Protein AF-A0A7S0E980-F1 (afdb_monomer_lite)

pLDDT: mean 74.7, std 16.71, range [38.41, 95.06]

Secondary structure (DSSP, 8-state):
-HHHHHHHH---STTHHHHTHHHHH-TT-GGGTGGGSTTS-HHHHHHHHHHHHHHH-GGGTTSSPPHHHHHHHHHHHHHHHHHHHHHHHHHHHTT-S----------HHHHHHHHHHHHHHHHHTT-SSGGGB-TTTSSSB--EEEETT-B--B-HHHHHHHHHT-SSS-STTT-----EEEEESGGGGGS-SB-PPPPP---

InterPro domains:
  IPR001841 Zinc finger, RING-type [PS50089] (134-175)
  IPR001841 Zinc finger, RING-type [SM00184] (134-174)
  IPR013083 Zinc finger, RING/FYVE/PHD-type [G3DSA:3.30.40.10] (116-183)
  IPR051728 RING-FYVE domain-containing E3 ubiquitin-protein ligase [PTHR14879] (90-178)

Foldseek 3Di:
DQLLLCLQQVDDSVCSCVVCVQLLVCLVCCVRCVVRRPPDDSLLSSLSSVQVNCVPPPPPVVPHDPPVRSVVSNVVSVVVVVVVVVVVVVVVVVDDDDDDDDDDDPDVSVVSVVVVVVVVVVVVVPPPDQVQCAPPPSPHGFFFQFPPFRFTRHAPVVLVVVLVVDQPADPVVPSDHGPDTPGGGPCSSVDDRHDDGPDPDDD

Structure (mmCIF, N/CA/C/O backbone):
data_AF-A0A7S0E980-F1
#
_entry.id   AF-A0A7S0E980-F1
#
loop_
_atom_site.group_PDB
_atom_site.id
_atom_site.type_symbol
_atom_site.label_atom_id
_atom_site.label_alt_id
_atom_site.label_comp_id
_atom_site.label_asym_id
_atom_site.label_entity_id
_atom_site.label_seq_id
_atom_site.pdbx_PDB_ins_code
_atom_site.Cartn_x
_atom_site.Cartn_y
_atom_site.Cartn_z
_atom_site.occupancy
_atom_site.B_iso_or_equiv
_atom_site.auth_seq_id
_atom_site.auth_comp_id
_atom_site.auth_asym_id
_atom_site.auth_atom_id
_atom_site.pdbx_PDB_model_num
ATOM 1 N N . GLY A 1 1 ? -8.759 0.120 0.124 1.00 78.50 1 GLY A N 1
ATOM 2 C CA . GLY A 1 1 ? -8.273 1.354 0.773 1.00 78.50 1 GLY A CA 1
ATOM 3 C C . GLY A 1 1 ? -9.386 2.365 0.995 1.00 78.50 1 GLY A C 1
ATOM 4 O O . GLY A 1 1 ? -9.837 2.515 2.122 1.00 78.50 1 GLY A O 1
ATOM 5 N N . ILE A 1 2 ? -9.854 3.027 -0.069 1.00 83.56 2 ILE A N 1
ATOM 6 C CA . ILE A 1 2 ? -10.824 4.140 0.002 1.00 83.56 2 ILE A CA 1
ATOM 7 C C . ILE A 1 2 ? -12.111 3.794 0.768 1.00 83.56 2 ILE A C 1
ATOM 9 O O . ILE A 1 2 ? -12.490 4.546 1.657 1.00 83.56 2 ILE A O 1
ATOM 13 N N . THR A 1 3 ? -12.732 2.641 0.508 1.00 86.31 3 THR A N 1
ATOM 14 C CA . THR A 1 3 ? -13.982 2.225 1.176 1.00 86.31 3 THR A CA 1
ATOM 15 C C . THR A 1 3 ? -13.842 2.094 2.693 1.00 86.31 3 THR A C 1
ATOM 17 O O . THR A 1 3 ? -14.729 2.497 3.437 1.00 86.31 3 THR A O 1
ATOM 20 N N . ILE A 1 4 ? -12.707 1.575 3.172 1.00 86.12 4 ILE A N 1
ATOM 21 C CA . ILE A 1 4 ? -12.443 1.464 4.614 1.00 86.12 4 ILE A CA 1
ATOM 22 C C . ILE A 1 4 ? -12.242 2.860 5.214 1.00 86.12 4 ILE A C 1
ATOM 24 O O . ILE A 1 4 ? -12.706 3.133 6.313 1.00 86.12 4 ILE A O 1
ATOM 28 N N . LEU A 1 5 ? -11.605 3.769 4.475 1.00 87.31 5 LEU A N 1
ATOM 29 C CA . LEU A 1 5 ? -11.419 5.153 4.901 1.00 87.31 5 LEU A CA 1
ATOM 30 C C . LEU A 1 5 ? -12.756 5.905 5.000 1.00 87.31 5 LEU A C 1
ATOM 32 O O . LEU A 1 5 ? -12.972 6.647 5.956 1.00 87.31 5 LEU A O 1
ATOM 36 N N . MET A 1 6 ? -13.684 5.649 4.075 1.00 89.88 6 MET A N 1
ATOM 37 C CA . MET A 1 6 ? -15.061 6.145 4.168 1.00 89.88 6 MET A CA 1
ATOM 38 C C . MET A 1 6 ? -15.776 5.591 5.404 1.00 89.88 6 MET A C 1
ATOM 40 O O . MET A 1 6 ? -16.434 6.348 6.099 1.00 89.88 6 MET A O 1
ATOM 44 N N . ALA A 1 7 ? -15.62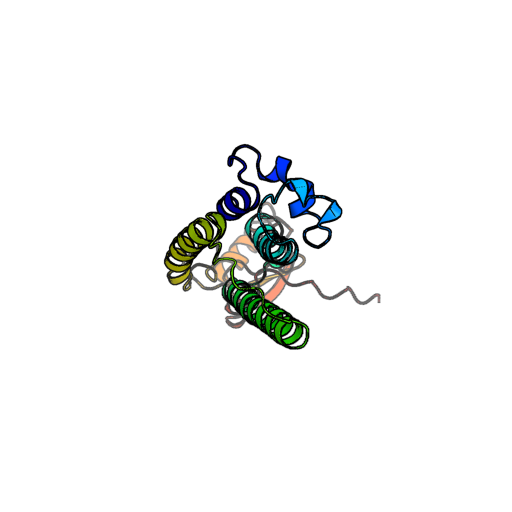4 4.302 5.717 1.00 88.12 7 ALA A N 1
ATOM 45 C CA . ALA A 1 7 ? -16.239 3.706 6.907 1.00 88.12 7 ALA A CA 1
ATOM 46 C C . ALA A 1 7 ? -15.644 4.245 8.220 1.00 88.12 7 ALA A C 1
ATOM 48 O O . ALA A 1 7 ? -16.366 4.437 9.196 1.00 88.12 7 ALA A O 1
ATOM 49 N N . LEU A 1 8 ? -14.333 4.501 8.239 1.00 88.31 8 LEU A N 1
ATOM 50 C CA . LEU A 1 8 ? -13.636 5.028 9.409 1.00 88.31 8 LEU A CA 1
ATOM 51 C C . LEU A 1 8 ? -14.000 6.490 9.681 1.00 88.31 8 LEU A C 1
ATOM 53 O O . LEU A 1 8 ? -14.064 6.886 10.836 1.00 88.31 8 LEU A O 1
ATOM 57 N N . THR A 1 9 ? -14.225 7.281 8.628 1.00 89.00 9 THR A N 1
ATOM 58 C CA . THR A 1 9 ? -14.395 8.741 8.746 1.00 89.00 9 THR A CA 1
ATOM 59 C C . THR A 1 9 ? -15.795 9.253 8.433 1.00 89.00 9 THR A C 1
ATOM 61 O O . THR A 1 9 ? -16.070 10.441 8.568 1.00 89.00 9 THR A O 1
ATOM 64 N N . SER A 1 10 ? -16.685 8.380 7.961 1.00 87.88 10 SER A N 1
ATOM 65 C CA . SER A 1 10 ? -18.007 8.725 7.415 1.00 87.88 10 SER A CA 1
ATOM 66 C C . SER A 1 10 ? -17.978 9.762 6.278 1.00 87.88 10 SER A C 1
ATOM 68 O O . SER A 1 10 ? -19.009 10.319 5.904 1.00 87.88 10 SER A O 1
ATOM 70 N N . LEU A 1 11 ? -16.804 10.033 5.695 1.00 86.50 11 LEU A N 1
ATOM 71 C CA . LEU A 1 11 ? -16.639 10.988 4.604 1.00 86.50 11 LEU A CA 1
ATOM 72 C C . LEU A 1 11 ? -16.949 10.349 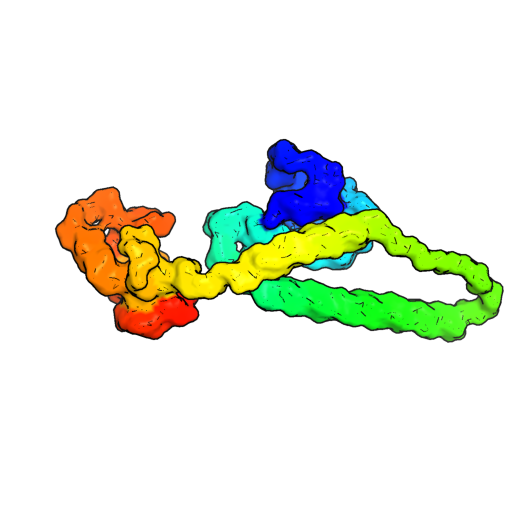3.246 1.00 86.50 11 LEU A C 1
ATOM 74 O O . LEU A 1 11 ? -16.711 9.164 3.014 1.00 86.50 11 LEU A O 1
ATOM 78 N N . ALA A 1 12 ? -17.422 11.166 2.304 1.00 88.38 12 ALA A N 1
ATOM 79 C CA . ALA A 1 12 ? -17.586 10.757 0.912 1.00 88.38 12 ALA A CA 1
ATOM 80 C C . ALA A 1 12 ? -16.228 10.494 0.232 1.00 88.38 12 ALA A C 1
ATOM 82 O O . ALA A 1 12 ? -15.220 11.112 0.571 1.00 88.38 12 ALA A O 1
ATOM 83 N N . ALA A 1 13 ? -16.217 9.631 -0.791 1.00 85.69 13 ALA A N 1
ATOM 84 C CA . ALA A 1 13 ? -15.004 9.241 -1.520 1.00 85.69 13 ALA A CA 1
ATOM 85 C C . ALA A 1 13 ? -14.264 10.417 -2.189 1.00 85.69 13 ALA A C 1
ATOM 87 O O . ALA A 1 13 ? -13.053 10.347 -2.410 1.00 85.69 13 ALA A O 1
ATOM 88 N N . HIS A 1 14 ? -14.977 11.496 -2.529 1.00 89.38 14 HIS A N 1
ATOM 89 C CA . HIS A 1 14 ? -14.396 12.643 -3.218 1.00 89.38 14 HIS A CA 1
ATOM 90 C C . HIS A 1 14 ? -13.287 13.292 -2.376 1.00 89.38 14 HIS A C 1
ATOM 92 O O . HIS A 1 14 ? -13.534 13.787 -1.276 1.00 89.38 14 HIS A O 1
ATOM 98 N N . GLN A 1 15 ? -12.060 13.283 -2.909 1.00 83.69 15 GLN A N 1
ATOM 99 C CA . GLN A 1 15 ? -10.854 13.822 -2.264 1.00 83.69 15 GLN A CA 1
ATOM 100 C C . GLN A 1 15 ? -10.566 13.252 -0.863 1.00 83.69 15 GLN A C 1
ATOM 102 O O . GLN A 1 15 ? -9.857 13.874 -0.070 1.00 83.69 15 GLN A O 1
ATOM 107 N N . ILE A 1 16 ? -11.069 12.058 -0.539 1.00 86.88 16 ILE A N 1
ATOM 108 C CA . ILE A 1 16 ? -10.956 11.501 0.815 1.00 86.88 16 ILE A CA 1
ATOM 109 C C . ILE A 1 16 ? -9.500 11.313 1.268 1.00 86.88 16 ILE A C 1
ATOM 111 O O . ILE A 1 16 ? -9.172 11.530 2.429 1.00 86.88 16 ILE A O 1
ATOM 115 N N . THR A 1 17 ? -8.588 11.009 0.344 1.00 84.19 17 THR A N 1
ATOM 116 C CA . THR A 1 17 ? -7.150 10.891 0.630 1.00 84.19 17 THR A CA 1
ATOM 117 C C . THR A 1 17 ? -6.513 12.224 1.030 1.00 84.19 17 THR A C 1
ATOM 119 O O . THR A 1 17 ? -5.619 12.249 1.874 1.00 84.19 17 THR A O 1
ATOM 122 N N . ILE A 1 18 ? -6.994 13.340 0.472 1.00 84.88 18 ILE A N 1
ATOM 123 C CA . ILE A 1 18 ? -6.557 14.696 0.829 1.00 84.88 18 ILE A CA 1
ATOM 124 C C . ILE A 1 18 ? -7.142 15.078 2.189 1.00 84.88 18 ILE A C 1
ATOM 126 O O . ILE A 1 18 ? -6.421 15.555 3.065 1.00 84.88 18 ILE A O 1
ATOM 130 N N . ARG A 1 19 ? -8.440 14.822 2.389 1.00 84.88 19 ARG A N 1
ATOM 131 C CA . ARG A 1 19 ? -9.149 15.148 3.635 1.00 84.88 19 ARG A CA 1
ATOM 132 C C . ARG A 1 19 ? -8.619 14.362 4.835 1.00 84.88 19 ARG A C 1
ATOM 134 O O . ARG A 1 19 ? -8.571 14.897 5.938 1.00 84.88 19 ARG A O 1
ATOM 141 N N . CYS A 1 20 ? -8.152 13.138 4.610 1.00 87.75 20 CYS A N 1
ATOM 142 C CA . CYS A 1 20 ? -7.598 12.259 5.639 1.00 87.75 20 CYS A CA 1
ATOM 143 C C . CYS A 1 20 ? -6.066 12.179 5.585 1.00 87.75 20 CYS A C 1
ATOM 145 O O . CYS A 1 20 ? -5.471 11.187 6.004 1.00 87.75 20 CYS A O 1
ATOM 147 N N . ARG A 1 21 ? -5.397 13.221 5.068 1.00 86.12 21 ARG A N 1
ATOM 148 C CA . ARG A 1 21 ? -3.934 13.245 4.916 1.00 86.12 21 ARG A CA 1
ATOM 149 C C . ARG A 1 21 ? -3.189 13.071 6.242 1.00 86.12 21 ARG A C 1
ATOM 151 O O . ARG A 1 21 ? -2.146 12.423 6.248 1.00 86.12 21 ARG A O 1
ATOM 158 N N . GLN A 1 22 ? -3.693 13.643 7.339 1.00 84.94 22 GLN A N 1
ATOM 159 C CA . GLN A 1 22 ? -3.076 13.496 8.664 1.00 84.94 22 GLN A CA 1
ATOM 160 C C . GLN A 1 22 ? -3.158 12.046 9.151 1.00 84.94 22 GLN A C 1
ATOM 162 O O . GLN A 1 22 ? -2.125 11.462 9.465 1.00 84.94 22 GLN A O 1
ATOM 167 N N . LEU A 1 23 ? -4.346 11.436 9.081 1.00 88.00 23 LEU A N 1
ATOM 168 C CA . LEU A 1 23 ? -4.572 10.017 9.374 1.00 88.00 23 LEU A CA 1
ATOM 169 C C . LEU A 1 23 ? -3.662 9.106 8.540 1.00 88.00 23 LEU A C 1
ATOM 171 O O . LEU A 1 23 ? -3.004 8.215 9.067 1.00 88.00 23 LEU A O 1
ATOM 175 N N . LEU A 1 24 ? -3.561 9.369 7.234 1.00 85.06 24 LEU A N 1
ATOM 176 C CA . LEU A 1 24 ? -2.754 8.568 6.310 1.00 85.06 24 LEU A CA 1
ATOM 177 C C . LEU A 1 24 ? -1.235 8.757 6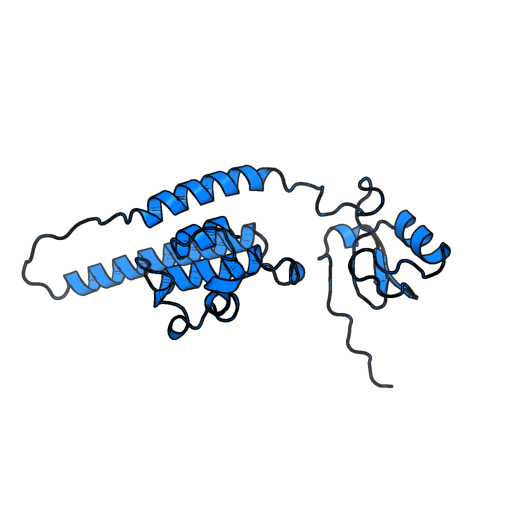.459 1.00 85.06 24 LEU A C 1
ATOM 179 O O . LEU A 1 24 ? -0.451 7.992 5.888 1.00 85.06 24 LEU A O 1
ATOM 183 N N . ARG A 1 25 ? -0.794 9.824 7.126 1.00 82.62 25 ARG A N 1
ATOM 184 C CA . ARG A 1 25 ? 0.629 10.119 7.339 1.00 82.62 25 ARG A CA 1
ATOM 185 C C . ARG A 1 25 ? 1.088 9.731 8.739 1.00 82.62 25 ARG A C 1
ATOM 187 O O . ARG A 1 25 ? 2.237 9.332 8.883 1.00 82.62 25 ARG A O 1
ATOM 194 N N . TYR A 1 26 ? 0.199 9.819 9.722 1.00 83.81 26 TYR A N 1
ATOM 195 C CA . TYR A 1 26 ? 0.496 9.596 11.132 1.00 83.81 26 TYR A CA 1
ATOM 196 C C . TYR A 1 26 ? -0.595 8.732 11.795 1.00 83.81 26 TYR A C 1
ATOM 198 O O . TYR A 1 26 ? -1.280 9.200 12.706 1.00 83.81 26 TYR A O 1
ATOM 206 N N . PRO A 1 27 ? -0.783 7.470 11.355 1.00 85.62 27 PRO A N 1
ATOM 207 C CA . PRO A 1 27 ? -1.836 6.598 11.884 1.00 85.62 27 PRO A CA 1
ATOM 208 C C . PRO A 1 27 ? -1.651 6.258 13.371 1.00 85.62 27 PRO A C 1
ATOM 210 O O . PRO A 1 27 ? -2.620 5.915 14.028 1.00 85.62 27 PRO A O 1
ATOM 213 N N . GLU A 1 28 ? -0.439 6.386 13.917 1.00 86.00 28 GLU A N 1
ATOM 214 C CA . GLU A 1 28 ? -0.139 6.143 15.339 1.00 86.00 28 GLU A CA 1
ATOM 215 C C . GLU A 1 28 ? -0.329 7.394 16.222 1.00 86.00 28 GLU A C 1
ATOM 217 O O . GLU A 1 28 ? -0.194 7.318 17.440 1.00 86.00 28 GLU A O 1
ATOM 222 N N . GLU A 1 29 ? -0.628 8.560 15.632 1.00 89.00 29 GLU A N 1
ATOM 223 C CA . GLU A 1 29 ? -0.799 9.832 16.350 1.00 89.00 29 GLU A CA 1
ATOM 224 C C . GLU A 1 29 ? -2.273 10.294 16.318 1.00 89.00 29 GLU A C 1
ATOM 226 O O . GLU A 1 29 ? -2.602 11.244 15.598 1.00 89.00 29 GLU A O 1
ATOM 231 N N . PRO A 1 30 ? -3.188 9.654 17.077 1.00 86.38 30 PRO A N 1
ATOM 232 C CA . PRO A 1 30 ? -4.625 9.924 16.999 1.00 86.38 30 PRO A CA 1
ATOM 233 C C . PRO A 1 30 ? -4.989 11.373 17.330 1.00 86.38 30 PRO A C 1
ATOM 235 O O . PRO A 1 30 ? -5.900 11.905 16.717 1.00 86.38 30 PRO A O 1
ATOM 238 N N . ALA A 1 31 ? -4.216 12.073 18.165 1.00 88.50 31 ALA A N 1
ATOM 239 C CA . ALA A 1 31 ? -4.429 13.496 18.462 1.00 88.50 31 ALA A CA 1
ATOM 240 C C . ALA A 1 31 ? -4.438 14.416 17.218 1.00 88.50 31 ALA A C 1
ATOM 242 O O . ALA A 1 31 ? -4.839 15.574 17.302 1.00 88.50 31 ALA A O 1
ATOM 243 N N . ARG A 1 32 ? -3.956 13.939 16.059 1.00 85.12 32 ARG A N 1
ATOM 244 C CA . ARG A 1 32 ? -3.949 14.691 14.795 1.00 85.12 32 ARG A CA 1
ATOM 245 C C . ARG A 1 32 ? -5.186 14.471 13.925 1.00 85.12 32 ARG A C 1
ATOM 247 O O . ARG A 1 32 ? -5.357 15.205 12.951 1.00 85.12 32 ARG A O 1
ATOM 254 N N . TRP A 1 33 ? -5.982 13.438 14.191 1.00 85.88 33 TRP A N 1
ATOM 255 C CA . TRP A 1 33 ? -7.050 13.001 13.286 1.00 85.88 33 TRP A CA 1
ATOM 256 C C . TRP A 1 33 ? -8.239 12.309 13.971 1.00 85.88 33 TRP A C 1
ATOM 258 O O . TRP A 1 33 ? -9.196 11.973 13.282 1.00 85.88 33 TRP A O 1
ATOM 268 N N . ASP A 1 34 ? -8.224 12.109 15.287 1.00 82.25 34 ASP A N 1
ATOM 269 C CA . ASP A 1 34 ? -9.276 11.453 16.076 1.00 82.25 34 ASP A CA 1
ATOM 270 C C . ASP A 1 34 ? -10.662 12.068 15.866 1.00 82.25 34 ASP A C 1
ATOM 272 O O . ASP A 1 34 ? -11.633 11.336 15.687 1.00 82.25 34 ASP A O 1
ATOM 276 N N . ALA A 1 35 ? -10.741 13.395 15.754 1.00 81.94 35 ALA A N 1
ATOM 277 C CA . ALA A 1 35 ? -11.959 14.128 15.422 1.00 81.94 35 ALA A CA 1
ATOM 278 C C . ALA A 1 35 ? -12.576 13.708 14.073 1.00 81.94 35 ALA A C 1
ATOM 280 O O . ALA A 1 35 ? -13.744 13.976 13.815 1.00 81.94 35 ALA A O 1
ATOM 281 N N . GLN A 1 36 ? -11.801 13.067 13.193 1.00 79.38 36 GLN A N 1
ATOM 282 C CA . GLN A 1 36 ? -12.273 12.549 11.910 1.00 79.38 36 GLN A CA 1
ATOM 283 C C . GLN A 1 36 ? -12.815 11.118 12.013 1.00 79.38 36 GLN A C 1
ATOM 285 O O . GLN A 1 36 ? -13.533 10.710 11.110 1.00 79.38 36 GLN A O 1
ATOM 290 N N . ALA A 1 37 ? -12.470 10.351 13.054 1.00 81.38 37 ALA A N 1
ATOM 291 C CA . ALA A 1 37 ? -12.846 8.943 13.230 1.00 81.38 37 ALA A CA 1
ATOM 292 C C . ALA A 1 37 ? -13.979 8.775 14.259 1.00 81.38 37 ALA A C 1
ATOM 294 O O . ALA A 1 37 ? -13.913 7.953 15.177 1.00 81.38 37 ALA A O 1
ATOM 295 N N . GLU A 1 38 ? -15.010 9.608 14.125 1.00 76.06 38 GLU A N 1
ATOM 296 C CA . GLU A 1 38 ? -16.068 9.760 15.120 1.00 76.06 38 GLU A CA 1
ATOM 297 C C . GLU A 1 38 ? -16.861 8.454 15.325 1.00 76.06 38 GLU A C 1
ATOM 299 O O . GLU A 1 38 ? -17.295 7.799 14.376 1.00 76.06 38 GLU A O 1
ATOM 304 N N . GLY A 1 39 ? -17.024 8.052 16.589 1.00 80.19 39 GLY A N 1
ATOM 305 C CA . GLY A 1 39 ? -17.743 6.832 16.979 1.00 80.19 39 GLY A CA 1
ATOM 306 C C . GLY A 1 39 ? -16.893 5.558 17.059 1.00 80.19 39 GLY A C 1
ATOM 307 O O . GLY A 1 39 ? -17.415 4.512 17.454 1.00 80.19 39 GLY A O 1
ATOM 308 N N . TRP A 1 40 ? -15.596 5.625 16.741 1.00 85.00 40 TRP A N 1
ATOM 309 C CA . TRP A 1 40 ? -14.670 4.504 16.903 1.00 85.00 40 TRP A CA 1
ATOM 310 C C . TRP A 1 40 ? -13.835 4.645 18.182 1.00 85.00 40 TRP A C 1
ATOM 312 O O . TRP A 1 40 ? -13.316 5.727 18.459 1.00 85.00 40 TRP A O 1
ATOM 322 N N . PRO A 1 41 ? -13.615 3.560 18.950 1.00 87.75 41 PRO A N 1
ATOM 323 C CA . PRO A 1 41 ? -12.589 3.566 19.984 1.00 87.75 41 PRO A CA 1
ATOM 324 C C . PRO A 1 41 ? -11.226 3.872 19.357 1.00 87.75 41 PRO A C 1
ATOM 326 O O . PRO A 1 41 ? -10.853 3.242 18.365 1.00 87.75 41 PRO A O 1
ATOM 329 N N . VAL A 1 42 ? -10.463 4.793 19.955 1.00 86.44 42 VAL A N 1
ATOM 330 C CA . VAL A 1 42 ? -9.175 5.276 19.415 1.00 86.44 42 VAL A CA 1
ATOM 331 C C . VAL A 1 42 ? -8.237 4.126 19.041 1.00 86.44 42 VAL A C 1
ATOM 333 O O . VAL A 1 42 ? -7.670 4.124 17.952 1.00 86.44 42 VAL A O 1
ATOM 336 N N . ALA A 1 43 ? -8.130 3.103 19.894 1.00 85.25 43 ALA A N 1
ATOM 337 C CA . ALA A 1 43 ? -7.293 1.932 19.633 1.00 85.25 43 ALA A CA 1
ATOM 338 C C . ALA A 1 43 ? -7.703 1.176 18.354 1.00 85.25 43 ALA A C 1
ATOM 340 O O . ALA A 1 43 ? -6.850 0.756 17.573 1.00 85.25 43 ALA A O 1
ATOM 341 N N . VAL A 1 44 ? -9.010 1.031 18.114 1.00 87.00 44 VAL A N 1
ATOM 342 C CA . VAL A 1 44 ? -9.544 0.363 16.918 1.00 87.00 44 VAL A CA 1
ATOM 343 C C . VAL A 1 44 ? -9.322 1.238 15.686 1.00 87.00 44 VAL A C 1
ATOM 345 O O . VAL A 1 44 ? -8.896 0.739 14.647 1.00 87.00 44 VAL A O 1
ATOM 348 N N . ALA A 1 45 ? -9.552 2.547 15.808 1.00 87.88 45 ALA A N 1
ATOM 349 C CA . ALA A 1 45 ? -9.339 3.492 14.721 1.00 87.88 45 ALA A CA 1
ATOM 350 C C . ALA A 1 45 ? -7.870 3.515 14.260 1.00 87.88 45 ALA A C 1
ATOM 352 O O . ALA A 1 45 ? -7.611 3.488 13.058 1.00 87.88 45 ALA A O 1
ATOM 353 N N . VAL A 1 46 ? -6.916 3.483 15.200 1.00 88.25 46 VAL A N 1
ATOM 354 C CA . VAL A 1 46 ? -5.470 3.394 14.922 1.00 88.25 46 VAL A CA 1
ATOM 355 C C . VAL A 1 46 ? -5.142 2.096 14.181 1.00 88.25 46 VAL A C 1
ATOM 357 O O . VAL A 1 46 ? -4.508 2.128 13.124 1.00 88.25 46 VAL A O 1
ATOM 360 N N . ALA A 1 47 ? -5.622 0.951 14.680 1.00 86.19 47 ALA A N 1
ATOM 361 C CA . ALA A 1 47 ? -5.380 -0.349 14.053 1.00 86.19 47 ALA A CA 1
ATOM 362 C C . ALA A 1 47 ? -5.899 -0.397 12.603 1.00 86.19 47 ALA A C 1
ATOM 364 O O . ALA A 1 47 ? -5.191 -0.839 11.696 1.00 86.19 47 ALA A O 1
ATOM 365 N N . VAL A 1 48 ? -7.106 0.123 12.360 1.00 86.69 48 VAL A N 1
ATOM 366 C CA . VAL A 1 48 ? -7.688 0.214 11.013 1.00 86.69 48 VAL A CA 1
ATOM 367 C C . VAL A 1 48 ? -6.907 1.204 10.141 1.00 86.69 48 VAL A C 1
ATOM 369 O O . VAL A 1 48 ? -6.601 0.886 8.990 1.00 86.69 48 VAL A O 1
ATOM 372 N N . ALA A 1 49 ? -6.525 2.372 10.667 1.00 87.38 49 ALA A N 1
ATOM 373 C CA . ALA A 1 49 ? -5.768 3.387 9.934 1.00 87.38 49 ALA A CA 1
ATOM 374 C C . ALA A 1 49 ? -4.435 2.843 9.396 1.00 87.38 49 ALA A C 1
ATOM 376 O O . ALA A 1 49 ? -4.114 3.071 8.228 1.00 87.38 49 ALA A O 1
ATOM 377 N N . ARG A 1 50 ? -3.697 2.053 10.188 1.00 83.38 50 ARG A N 1
ATOM 378 C CA . ARG A 1 50 ? -2.445 1.402 9.753 1.00 83.38 50 ARG A CA 1
ATOM 379 C C . ARG A 1 50 ? -2.639 0.514 8.526 1.00 83.38 50 ARG A C 1
ATOM 381 O O . ARG A 1 50 ? -1.862 0.590 7.576 1.00 83.38 50 ARG A O 1
ATOM 388 N N . VAL A 1 51 ? -3.700 -0.291 8.521 1.00 83.12 51 VAL A N 1
ATOM 389 C CA . VAL A 1 51 ? -4.032 -1.168 7.388 1.00 83.12 51 VAL A CA 1
ATOM 390 C C . VAL A 1 51 ? -4.416 -0.337 6.163 1.00 83.12 51 VAL A C 1
ATOM 392 O O . VAL A 1 51 ? -3.961 -0.597 5.049 1.00 83.12 51 VAL A O 1
ATOM 395 N N . VAL A 1 52 ? -5.216 0.712 6.358 1.00 83.62 52 VAL A N 1
ATOM 396 C CA . VAL A 1 52 ? -5.665 1.589 5.271 1.00 83.62 52 VAL A CA 1
ATOM 397 C C . VAL A 1 52 ? -4.509 2.327 4.599 1.00 83.62 52 VAL A C 1
ATOM 399 O O . VAL A 1 52 ? -4.528 2.468 3.374 1.00 83.62 52 VAL A O 1
ATOM 402 N N . VAL A 1 53 ? -3.498 2.757 5.361 1.00 78.31 53 VAL A N 1
ATOM 403 C CA . VAL A 1 53 ? -2.288 3.400 4.823 1.00 78.31 53 VAL A CA 1
ATOM 404 C C . VAL A 1 53 ? -1.610 2.508 3.786 1.00 78.31 53 VAL A C 1
ATOM 406 O O . VAL A 1 53 ? -1.355 2.971 2.671 1.00 78.31 53 VAL A O 1
ATOM 409 N N . GLY A 1 54 ? -1.408 1.227 4.113 1.00 71.31 54 GLY A N 1
ATOM 410 C CA . GLY A 1 54 ? -0.840 0.250 3.183 1.00 71.31 54 GLY A CA 1
ATOM 411 C C . GLY A 1 54 ? -1.709 0.049 1.939 1.00 71.31 54 GLY A C 1
ATOM 412 O O . GLY A 1 54 ? -1.201 -0.036 0.827 1.00 71.31 54 GLY A O 1
ATOM 413 N N . LEU A 1 55 ? -3.036 0.058 2.086 1.00 74.50 55 LEU A N 1
ATOM 414 C CA . LEU A 1 55 ? -3.966 -0.181 0.976 1.00 74.50 55 LEU A CA 1
ATOM 415 C C . LEU A 1 55 ? -4.212 1.028 0.056 1.00 74.50 55 LEU A C 1
ATOM 417 O O . LEU A 1 55 ? -4.780 0.844 -1.020 1.00 74.50 55 LEU A O 1
ATOM 421 N N . ILE A 1 56 ? -3.902 2.259 0.480 1.00 72.25 56 ILE A N 1
ATOM 422 C CA . ILE A 1 56 ? -4.158 3.478 -0.313 1.00 72.25 56 ILE A CA 1
ATOM 423 C C . ILE A 1 56 ? -2.923 3.971 -1.050 1.00 72.25 56 ILE A C 1
ATOM 425 O O . ILE A 1 56 ? -3.050 4.462 -2.172 1.00 72.25 56 ILE A O 1
ATOM 429 N N . LYS A 1 57 ? -1.734 3.877 -0.451 1.00 67.06 57 LYS A N 1
ATOM 430 C CA . LYS A 1 57 ? -0.536 4.405 -1.101 1.00 67.06 57 LYS A CA 1
ATOM 431 C C . LYS A 1 57 ? -0.019 3.402 -2.131 1.00 67.06 57 LYS A C 1
ATOM 433 O O . LYS A 1 57 ? 0.716 2.466 -1.822 1.00 67.06 57 LYS A O 1
ATOM 438 N N . GLY A 1 58 ? -0.450 3.611 -3.378 1.00 59.47 58 GLY A N 1
ATOM 439 C CA . GLY A 1 58 ? 0.034 2.954 -4.599 1.00 59.47 58 GLY A CA 1
ATOM 440 C C . GLY A 1 58 ? 1.559 2.852 -4.663 1.00 59.47 58 GLY A C 1
ATOM 441 O O . GLY A 1 58 ? 2.105 1.800 -4.973 1.00 59.47 58 GLY A O 1
ATOM 442 N N . GLU A 1 59 ? 2.195 3.960 -4.293 1.00 51.97 59 GLU A N 1
ATOM 443 C CA . GLU A 1 59 ? 3.614 4.282 -4.462 1.00 51.97 59 GLU A CA 1
ATOM 444 C C . GLU A 1 59 ? 4.559 3.538 -3.502 1.00 51.97 59 GLU A C 1
ATOM 446 O O . GLU A 1 59 ? 5.751 3.495 -3.770 1.00 51.97 59 GLU A O 1
ATOM 451 N N . TYR A 1 60 ? 4.031 2.915 -2.438 1.00 55.72 60 TYR A N 1
ATOM 452 C CA . TYR A 1 60 ? 4.790 2.126 -1.450 1.00 55.72 60 TYR A CA 1
ATOM 453 C C . TYR A 1 60 ? 4.248 0.694 -1.364 1.00 55.72 60 TYR A C 1
ATOM 455 O O . TYR A 1 60 ? 3.970 0.167 -0.286 1.00 55.72 60 TYR A O 1
ATOM 463 N N . ALA A 1 61 ? 3.972 0.083 -2.521 1.00 55.53 61 ALA A N 1
ATOM 464 C CA . ALA A 1 61 ? 3.404 -1.264 -2.602 1.00 55.53 61 ALA A CA 1
ATOM 465 C C . ALA A 1 61 ? 4.276 -2.338 -1.925 1.00 55.53 61 ALA A C 1
ATOM 467 O O . ALA A 1 61 ? 3.761 -3.353 -1.470 1.00 55.53 61 ALA A O 1
ATOM 468 N N . ASP A 1 62 ? 5.576 -2.086 -1.858 1.00 49.53 62 ASP A N 1
ATOM 469 C CA . ASP A 1 62 ? 6.636 -2.873 -1.237 1.00 49.53 62 ASP A CA 1
ATOM 470 C C . ASP A 1 62 ? 6.690 -2.756 0.295 1.00 49.53 62 ASP A C 1
ATOM 472 O O . ASP A 1 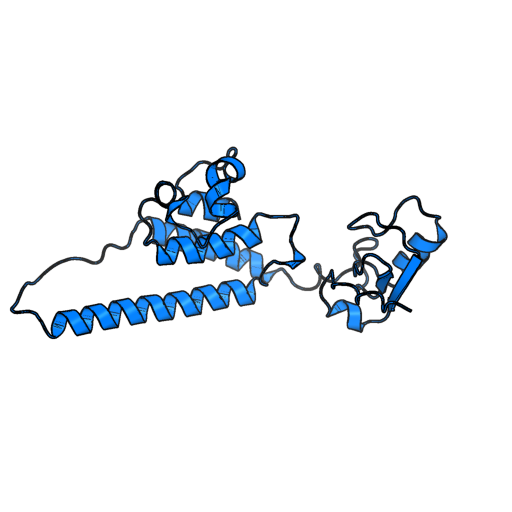62 ? 7.113 -3.697 0.960 1.00 49.53 62 ASP A O 1
ATOM 476 N N . GLU A 1 63 ? 6.198 -1.654 0.863 1.00 54.78 63 GLU A N 1
ATOM 477 C CA . GLU A 1 63 ? 6.031 -1.474 2.314 1.00 54.78 63 GLU A CA 1
ATOM 478 C C . GLU A 1 63 ? 4.677 -2.006 2.815 1.00 54.78 63 GLU A C 1
ATOM 480 O O . GLU A 1 63 ? 4.371 -1.957 4.012 1.00 54.78 63 GLU A O 1
ATOM 485 N N . ARG A 1 64 ? 3.833 -2.519 1.907 1.00 66.62 64 ARG A N 1
ATOM 486 C CA . ARG A 1 64 ? 2.545 -3.102 2.278 1.00 66.62 64 ARG A CA 1
ATOM 487 C C . ARG A 1 64 ? 2.766 -4.402 3.018 1.00 66.62 64 ARG A C 1
ATOM 489 O O . ARG A 1 64 ? 3.363 -5.345 2.507 1.00 66.62 64 ARG A O 1
ATOM 496 N N . LEU A 1 65 ? 2.153 -4.479 4.186 1.00 66.75 65 LEU A N 1
ATOM 497 C CA . LEU A 1 65 ? 1.926 -5.745 4.846 1.00 66.75 65 LEU A CA 1
ATOM 498 C C . LEU A 1 65 ? 1.096 -6.649 3.908 1.00 66.75 65 LEU A C 1
ATOM 500 O O . LEU A 1 65 ? 0.026 -6.207 3.466 1.00 66.75 65 LEU A O 1
ATOM 504 N N . PRO A 1 66 ? 1.559 -7.872 3.572 1.00 73.12 66 PRO A N 1
ATOM 505 C CA . PRO A 1 66 ? 0.785 -8.809 2.769 1.00 73.12 66 PRO A CA 1
ATOM 506 C C . PRO A 1 66 ? -0.621 -8.966 3.342 1.00 73.12 66 PRO A C 1
ATOM 508 O O . PRO A 1 66 ? -0.801 -8.992 4.559 1.00 73.12 66 PRO A O 1
ATOM 511 N N . LEU A 1 67 ? -1.631 -9.080 2.477 1.00 74.56 67 LEU A N 1
ATOM 512 C CA . LEU A 1 67 ? -3.022 -9.164 2.924 1.00 74.56 67 LEU A CA 1
ATOM 513 C C . LEU A 1 67 ? -3.260 -10.269 3.978 1.00 74.56 67 LEU A C 1
ATOM 515 O O . LEU A 1 67 ? -3.953 -9.980 4.954 1.00 74.56 67 LEU A O 1
ATOM 519 N N . PRO A 1 68 ? -2.675 -11.483 3.865 1.00 75.38 68 PRO A N 1
ATOM 520 C CA . PRO A 1 68 ? -2.800 -12.499 4.911 1.00 75.38 68 PRO A CA 1
ATOM 521 C C . PRO A 1 68 ? -2.272 -12.029 6.271 1.00 75.38 68 PRO A C 1
ATOM 523 O O . PRO A 1 68 ? -2.943 -12.216 7.285 1.00 75.38 68 PRO A O 1
ATOM 526 N N . ASP A 1 69 ? -1.126 -11.352 6.282 1.00 76.06 69 ASP A N 1
ATOM 527 C CA . ASP A 1 69 ? -0.485 -10.854 7.498 1.00 76.06 69 ASP A CA 1
ATOM 528 C C . ASP A 1 69 ? -1.276 -9.685 8.097 1.00 76.06 69 ASP A C 1
ATOM 530 O O . ASP A 1 69 ? -1.462 -9.614 9.310 1.00 76.06 69 ASP A O 1
ATOM 534 N N . ALA A 1 70 ? -1.819 -8.798 7.257 1.00 79.06 70 ALA A N 1
ATOM 535 C CA . ALA A 1 70 ? -2.693 -7.708 7.689 1.00 79.06 70 ALA A CA 1
ATOM 536 C C . ALA A 1 70 ? -3.992 -8.230 8.314 1.00 79.06 70 ALA A C 1
ATOM 538 O O . ALA A 1 70 ? -4.426 -7.742 9.359 1.00 79.06 70 ALA A O 1
ATOM 539 N N . LEU A 1 71 ? -4.596 -9.256 7.711 1.00 82.38 71 LEU A N 1
ATOM 540 C CA . LEU A 1 71 ? -5.763 -9.926 8.277 1.00 82.38 71 LEU A CA 1
ATOM 541 C C . LEU A 1 71 ? -5.420 -10.622 9.596 1.00 82.38 71 LEU A C 1
ATOM 543 O O . LEU A 1 71 ? -6.221 -10.564 10.529 1.00 82.38 71 LEU A O 1
ATOM 547 N N . GLN A 1 72 ? -4.247 -11.250 9.697 1.00 81.06 72 GLN A N 1
ATOM 548 C CA . GLN A 1 72 ? -3.816 -11.901 10.928 1.00 81.06 72 GLN A CA 1
ATOM 549 C C . GLN A 1 72 ? -3.583 -10.886 12.053 1.00 81.06 72 GLN A C 1
ATOM 551 O O . GLN A 1 72 ? -4.142 -11.058 13.132 1.00 81.06 72 GLN A O 1
ATOM 556 N N . GLN A 1 73 ? -2.895 -9.774 11.783 1.00 82.31 73 GLN A N 1
ATOM 557 C CA . GLN A 1 73 ? -2.715 -8.696 12.763 1.00 82.31 73 GLN A CA 1
ATOM 558 C C . GLN A 1 73 ? -4.050 -8.130 13.261 1.00 82.31 73 GLN A C 1
ATOM 560 O O . GLN A 1 73 ? -4.203 -7.878 14.454 1.00 82.31 73 GLN A O 1
ATOM 565 N N . LEU A 1 74 ? -5.042 -7.965 12.378 1.00 85.12 74 LEU A N 1
ATOM 566 C CA . LEU A 1 74 ? -6.381 -7.524 12.779 1.00 85.12 74 LEU A CA 1
ATOM 567 C C . LEU A 1 74 ? -7.101 -8.556 13.657 1.00 85.12 74 LEU A C 1
ATOM 569 O O . LEU A 1 74 ? -7.797 -8.173 14.599 1.00 85.12 74 LEU A O 1
ATOM 573 N N . ARG A 1 75 ? -6.946 -9.855 13.371 1.00 87.62 75 ARG A N 1
ATOM 574 C CA . ARG A 1 75 ? -7.507 -10.932 14.206 1.00 87.62 75 ARG A CA 1
ATOM 575 C C . ARG A 1 75 ? -6.859 -10.961 15.584 1.00 87.62 75 ARG A C 1
ATOM 577 O O . ARG A 1 75 ? -7.579 -11.034 16.577 1.00 87.62 75 ARG A O 1
ATOM 584 N N . ASP A 1 76 ? -5.536 -10.857 15.639 1.00 86.00 76 ASP A N 1
ATOM 585 C CA . ASP A 1 76 ? -4.777 -10.852 16.890 1.00 86.00 76 ASP A CA 1
ATOM 586 C C . ASP A 1 76 ? -5.139 -9.624 17.733 1.00 86.00 76 ASP A C 1
ATOM 588 O O . ASP A 1 76 ? -5.438 -9.748 18.922 1.00 86.00 76 ASP A O 1
ATOM 592 N N . PHE A 1 77 ? -5.221 -8.448 17.099 1.00 87.69 77 PHE A N 1
ATOM 593 C CA . PHE A 1 77 ? -5.677 -7.218 17.743 1.00 87.69 77 PHE A CA 1
ATOM 594 C C . PHE A 1 77 ? -7.107 -7.348 18.276 1.00 87.69 77 PHE A C 1
ATOM 596 O O . PHE A 1 77 ? -7.364 -6.985 19.420 1.00 87.69 77 PHE A O 1
ATOM 603 N N . LYS A 1 78 ? -8.039 -7.900 17.486 1.00 87.94 78 LYS A N 1
ATOM 604 C CA . LYS A 1 78 ? -9.418 -8.143 17.931 1.00 87.94 78 LYS A CA 1
ATOM 605 C C . LYS A 1 78 ? -9.450 -9.050 19.164 1.00 87.94 78 LYS A C 1
ATOM 607 O O . LYS A 1 78 ? -10.130 -8.722 20.132 1.00 87.94 78 LYS A O 1
ATOM 612 N N . ALA A 1 79 ? -8.709 -10.157 19.141 1.00 85.50 79 ALA A N 1
ATOM 613 C CA . ALA A 1 79 ? -8.653 -11.096 20.258 1.00 85.50 79 ALA A CA 1
ATOM 614 C C . ALA A 1 79 ? -8.079 -10.447 21.529 1.00 85.50 79 ALA A C 1
ATOM 616 O O . ALA A 1 79 ? -8.584 -10.684 22.627 1.00 85.50 79 ALA A O 1
ATOM 617 N N . GLU A 1 80 ? -7.047 -9.610 21.392 1.00 84.75 80 GLU A N 1
ATOM 618 C CA . GLU A 1 80 ? -6.480 -8.850 22.509 1.00 84.75 80 GLU A CA 1
ATOM 619 C C . GLU A 1 80 ? -7.457 -7.792 23.034 1.00 84.75 80 GLU A C 1
ATOM 621 O O . GLU A 1 80 ? -7.666 -7.702 24.241 1.00 84.75 80 GLU A O 1
ATOM 626 N N . TYR A 1 81 ? -8.120 -7.046 22.151 1.00 83.50 81 TYR A N 1
ATOM 627 C CA . TYR A 1 81 ? -9.106 -6.034 22.527 1.00 83.50 81 TYR A CA 1
ATOM 628 C C . TYR A 1 81 ? -10.303 -6.644 23.279 1.00 83.50 81 TYR A C 1
ATOM 630 O O . TYR A 1 81 ? -10.716 -6.137 24.322 1.00 83.50 81 TYR A O 1
ATOM 638 N N . GLU A 1 82 ? -10.824 -7.784 22.813 1.00 86.62 82 GLU A N 1
ATOM 639 C CA . GLU A 1 82 ? -11.883 -8.537 23.501 1.00 86.62 82 GLU A CA 1
ATOM 640 C C . GLU A 1 82 ? -11.423 -9.066 24.867 1.00 86.62 82 GLU A C 1
ATOM 642 O O . GLU A 1 82 ? -12.183 -9.045 25.840 1.00 86.62 82 GLU A O 1
ATOM 647 N N . ARG A 1 83 ? -10.167 -9.522 24.968 1.00 78.81 83 ARG A N 1
ATOM 648 C CA . ARG A 1 83 ? -9.571 -9.974 26.231 1.00 78.81 83 ARG A CA 1
ATOM 649 C C . ARG A 1 83 ? -9.420 -8.818 27.215 1.00 78.81 83 ARG A C 1
ATOM 651 O O . ARG A 1 83 ? -9.743 -8.994 28.385 1.00 78.81 83 ARG A O 1
ATOM 658 N N . GLN A 1 84 ? -8.968 -7.654 26.758 1.00 77.62 84 GLN A N 1
ATOM 659 C CA . GLN A 1 84 ? -8.872 -6.448 27.578 1.00 77.62 84 GLN A CA 1
ATOM 660 C C . GLN A 1 84 ? -10.247 -6.010 28.080 1.00 77.62 84 GLN A C 1
ATOM 662 O O . GLN A 1 84 ? -10.391 -5.793 29.277 1.00 77.62 84 GLN A O 1
ATOM 667 N N . GLY A 1 85 ? -11.270 -5.993 27.219 1.00 77.00 85 GLY A N 1
ATOM 668 C CA . GLY A 1 85 ? -12.650 -5.708 27.631 1.00 77.00 85 GLY A CA 1
ATOM 669 C C . GLY A 1 85 ? -13.199 -6.704 28.661 1.00 77.00 85 GLY A C 1
ATOM 670 O O . GLY A 1 85 ? -13.929 -6.325 29.571 1.00 77.00 85 GLY A O 1
ATOM 671 N N . ARG A 1 86 ? -12.815 -7.984 28.566 1.00 70.31 86 ARG A N 1
ATOM 672 C CA . ARG A 1 86 ? -13.189 -9.003 29.560 1.00 70.31 86 ARG A CA 1
ATOM 673 C C . ARG A 1 86 ? -12.445 -8.830 30.886 1.00 70.31 86 ARG A C 1
ATOM 675 O O . ARG A 1 86 ? -13.032 -9.071 31.933 1.00 70.31 86 ARG A O 1
ATOM 682 N N . ARG A 1 87 ? -11.172 -8.421 30.847 1.00 64.62 87 ARG A N 1
ATOM 683 C CA . ARG A 1 87 ? -10.372 -8.127 32.048 1.00 64.62 87 ARG A CA 1
ATOM 684 C C . ARG A 1 87 ? -10.903 -6.898 32.772 1.00 64.62 87 ARG A C 1
ATOM 686 O O . ARG A 1 87 ? -11.144 -6.991 33.961 1.00 64.62 87 ARG A O 1
ATOM 693 N N . THR A 1 88 ? -11.185 -5.807 32.062 1.00 65.44 88 THR A N 1
ATOM 694 C CA . THR A 1 88 ? -11.771 -4.606 32.676 1.00 65.44 88 THR A CA 1
ATOM 695 C C . THR A 1 88 ? -13.166 -4.862 33.244 1.00 65.44 88 THR A C 1
ATOM 697 O O . THR A 1 88 ? -13.492 -4.309 34.288 1.00 65.44 88 THR A O 1
ATOM 700 N N . ALA A 1 89 ? -13.974 -5.721 32.611 1.00 61.19 89 ALA A N 1
ATOM 701 C CA . ALA A 1 89 ? -15.247 -6.172 33.176 1.00 61.19 89 ALA A CA 1
ATOM 702 C C . ALA A 1 89 ? -15.051 -7.013 34.453 1.00 61.19 89 ALA A C 1
ATOM 704 O O . ALA A 1 89 ? -15.691 -6.737 35.459 1.00 61.19 89 ALA A O 1
ATOM 705 N N . ALA A 1 90 ? -14.114 -7.968 34.451 1.00 58.66 90 ALA A N 1
ATOM 706 C CA . ALA A 1 90 ? -13.794 -8.774 35.632 1.00 58.66 90 ALA A CA 1
ATOM 707 C C . ALA A 1 90 ? -13.186 -7.944 36.784 1.00 58.66 90 ALA A C 1
ATOM 709 O O . ALA A 1 90 ? -13.472 -8.202 37.951 1.00 58.66 90 ALA A O 1
ATOM 710 N N . ASP A 1 91 ? -12.385 -6.922 36.467 1.00 53.16 91 ASP A N 1
ATOM 711 C CA . ASP A 1 91 ? -11.842 -5.968 37.441 1.00 53.16 91 ASP A CA 1
ATOM 712 C C . ASP A 1 91 ? -12.951 -5.046 37.994 1.00 53.16 91 ASP A C 1
ATOM 714 O O . ASP A 1 91 ? -12.928 -4.680 39.169 1.00 53.16 91 ASP A O 1
ATOM 718 N N . ALA A 1 92 ? -13.959 -4.704 37.179 1.00 54.06 92 ALA A N 1
ATOM 719 C CA . ALA A 1 92 ? -15.147 -3.971 37.622 1.00 54.06 92 ALA A CA 1
ATOM 720 C C . ALA A 1 92 ? -16.079 -4.825 38.505 1.00 54.06 92 ALA A C 1
ATOM 722 O O . ALA A 1 92 ? -16.698 -4.285 39.424 1.00 54.06 92 ALA A O 1
ATOM 723 N N . ASP A 1 93 ? -16.135 -6.142 38.280 1.00 52.75 93 ASP A N 1
ATOM 724 C CA . ASP A 1 93 ? -16.894 -7.093 39.104 1.00 52.75 93 ASP A CA 1
ATOM 725 C C . ASP A 1 93 ? -16.294 -7.263 40.517 1.00 52.75 93 ASP A C 1
ATOM 727 O O . ASP A 1 93 ? -17.019 -7.581 41.459 1.00 52.75 93 ASP A O 1
ATOM 731 N N . PHE A 1 94 ? -14.995 -6.989 40.716 1.00 46.81 94 PHE A N 1
ATOM 732 C CA . PHE A 1 94 ? -14.363 -7.012 42.046 1.00 46.81 94 PHE A CA 1
ATOM 733 C C . PHE A 1 94 ? -14.723 -5.787 42.913 1.00 46.81 94 PHE A C 1
ATOM 735 O O . PHE A 1 94 ? -14.610 -5.842 44.137 1.00 46.81 94 PHE A O 1
ATOM 742 N N . PHE A 1 95 ? -15.180 -4.683 42.306 1.00 46.00 95 PHE A N 1
ATOM 743 C CA . PHE A 1 95 ? -15.477 -3.424 43.002 1.00 46.00 95 PHE A CA 1
ATOM 744 C C . PHE A 1 95 ? -16.908 -2.913 42.775 1.00 46.00 95 PHE A C 1
ATOM 746 O O . PHE A 1 95 ? -17.115 -1.706 42.648 1.00 46.00 95 PHE A O 1
ATOM 753 N N . ARG A 1 96 ? -17.937 -3.770 42.743 1.00 44.84 96 ARG A N 1
ATOM 754 C CA . ARG A 1 96 ? -19.320 -3.254 42.763 1.00 44.84 96 ARG A CA 1
ATOM 755 C C . ARG A 1 96 ? -20.239 -3.916 43.786 1.00 44.84 96 ARG A C 1
ATOM 757 O O . ARG A 1 96 ? -20.543 -5.099 43.662 1.00 44.84 96 ARG A O 1
ATOM 764 N N . PRO A 1 97 ? -20.802 -3.120 44.720 1.00 43.69 97 PRO A N 1
ATOM 765 C CA . PRO A 1 97 ? -22.195 -3.278 45.089 1.00 43.69 97 PRO A CA 1
ATOM 766 C C . PRO A 1 97 ? -23.055 -2.952 43.858 1.00 43.69 97 PRO A C 1
ATOM 768 O O . PRO A 1 97 ? -22.879 -1.922 43.205 1.00 43.69 97 PRO A O 1
ATOM 771 N N . ASP A 1 98 ? -23.922 -3.903 43.541 1.00 44.91 98 ASP A N 1
ATOM 772 C CA . ASP A 1 98 ? -25.092 -3.873 42.663 1.00 44.91 98 ASP A CA 1
ATOM 773 C C . ASP A 1 98 ? -25.390 -2.545 41.927 1.00 44.91 98 ASP A C 1
ATOM 775 O O . ASP A 1 98 ? -25.980 -1.622 42.485 1.00 44.91 98 ASP A O 1
ATOM 779 N N . LEU A 1 99 ? -25.058 -2.469 40.630 1.00 47.25 99 LEU A N 1
ATOM 780 C CA . LEU A 1 99 ? -26.005 -1.843 39.701 1.00 47.25 99 LEU A CA 1
ATOM 781 C C . LEU A 1 99 ? -26.097 -2.692 38.439 1.00 47.25 99 LEU A C 1
ATOM 783 O O . LEU A 1 99 ? -25.137 -2.807 37.672 1.00 47.25 99 LEU A O 1
ATOM 787 N N . THR A 1 100 ? -27.287 -3.234 38.240 1.00 46.34 100 THR A N 1
ATOM 788 C CA . THR A 1 100 ? -27.816 -3.741 36.983 1.00 46.34 100 THR A CA 1
ATOM 789 C C . THR A 1 100 ? -27.832 -2.668 35.884 1.00 46.34 100 THR A C 1
ATOM 791 O O . THR A 1 100 ? -28.182 -1.520 36.147 1.00 46.34 100 THR A O 1
ATOM 794 N N . ALA A 1 101 ? -27.587 -3.123 34.649 1.00 46.34 101 ALA A N 1
ATOM 795 C CA . ALA A 1 101 ? -27.884 -2.503 33.347 1.00 46.34 101 ALA A CA 1
ATOM 796 C C . ALA A 1 101 ? -26.868 -1.511 32.732 1.00 46.34 101 ALA A C 1
ATOM 798 O O . ALA A 1 101 ? -26.713 -0.384 33.187 1.00 46.34 101 ALA A O 1
ATOM 799 N N . ALA A 1 102 ? -26.268 -1.931 31.606 1.00 39.84 102 ALA A N 1
ATOM 800 C CA . ALA A 1 102 ? -26.233 -1.225 30.307 1.00 39.84 102 ALA A CA 1
ATOM 801 C C . ALA A 1 102 ? -25.377 -2.053 29.319 1.00 39.84 102 ALA A C 1
ATOM 803 O O . ALA A 1 102 ? -24.162 -2.132 29.436 1.00 39.84 102 ALA A O 1
ATOM 804 N N . SER A 1 103 ? -26.014 -2.889 28.497 1.00 46.00 103 SER A N 1
ATOM 805 C CA . SER A 1 103 ? -26.381 -2.628 27.092 1.00 46.00 103 SER A CA 1
ATOM 806 C C . SER A 1 103 ? -25.265 -2.856 26.069 1.00 46.00 103 SER A C 1
ATOM 808 O O . SER A 1 103 ? -24.353 -2.056 25.882 1.00 46.00 103 SER A O 1
ATOM 810 N N . SER A 1 104 ? -25.445 -3.953 25.335 1.00 51.88 104 SER A N 1
ATOM 811 C CA . SER A 1 104 ? -24.843 -4.282 24.051 1.00 51.88 104 SER A CA 1
ATOM 812 C C . SER A 1 104 ? -25.121 -3.182 23.021 1.00 51.88 104 SER A C 1
ATOM 814 O O . SER A 1 104 ? -26.132 -3.206 22.324 1.00 51.88 104 SER A O 1
ATOM 816 N N . ALA A 1 105 ? -24.221 -2.211 22.899 1.00 42.31 105 ALA A N 1
ATOM 817 C CA . ALA A 1 105 ? -24.212 -1.297 21.766 1.00 42.31 105 ALA A CA 1
ATOM 818 C C . ALA A 1 105 ? -23.345 -1.905 20.657 1.00 42.31 105 ALA A C 1
ATOM 820 O O . ALA A 1 105 ? -22.140 -1.671 20.576 1.00 42.31 105 ALA A O 1
ATOM 821 N N . THR A 1 106 ? -23.947 -2.721 19.791 1.00 47.22 106 THR A N 1
ATOM 822 C CA . THR A 1 106 ? -23.328 -3.032 18.500 1.00 47.22 106 THR A CA 1
ATOM 823 C C . THR A 1 106 ? -23.401 -1.761 17.660 1.00 47.22 106 THR A C 1
ATOM 825 O O . THR A 1 106 ? -24.461 -1.401 17.157 1.00 47.22 106 THR A O 1
ATOM 828 N N . SER A 1 107 ? -22.291 -1.027 17.574 1.00 48.06 107 SER A N 1
ATOM 829 C CA . SER A 1 107 ? -22.237 0.218 16.804 1.00 48.06 107 SER A CA 1
ATOM 830 C C . SER A 1 107 ? -22.543 -0.063 15.320 1.00 48.06 107 SER A C 1
ATOM 832 O O . SER A 1 107 ? -22.018 -1.042 14.778 1.00 48.06 107 SER A O 1
ATOM 834 N N . PRO A 1 108 ? -23.342 0.770 14.621 1.00 45.97 108 PRO A N 1
ATOM 835 C CA . PRO A 1 108 ? -23.643 0.601 13.192 1.00 45.97 108 PRO A CA 1
ATOM 836 C C . PRO A 1 108 ? -22.379 0.588 12.311 1.00 45.97 108 PRO A C 1
ATOM 838 O O . PRO A 1 108 ? -22.369 -0.016 11.237 1.00 45.97 108 PRO A O 1
ATOM 841 N N . ALA A 1 109 ? -21.276 1.159 12.805 1.00 49.41 109 ALA A N 1
ATOM 842 C CA . ALA A 1 109 ? -19.956 1.091 12.185 1.00 49.41 109 ALA A CA 1
ATOM 843 C C . ALA A 1 109 ? -19.387 -0.345 12.110 1.00 49.41 109 ALA A C 1
ATOM 845 O O . ALA A 1 109 ? -18.729 -0.702 11.132 1.00 49.41 109 ALA A O 1
ATOM 846 N N . ALA A 1 110 ? -19.690 -1.204 13.093 1.00 48.28 110 ALA A N 1
ATOM 847 C CA . ALA A 1 110 ? -19.239 -2.598 13.116 1.00 48.28 110 ALA A CA 1
ATOM 848 C C . ALA A 1 110 ? -19.948 -3.453 12.052 1.00 48.28 110 ALA A C 1
ATOM 850 O O . ALA A 1 110 ? -19.325 -4.313 11.427 1.00 48.28 110 ALA A O 1
ATOM 851 N N . ALA A 1 111 ? -21.233 -3.181 11.796 1.00 50.25 111 ALA A N 1
ATOM 852 C CA . ALA A 1 111 ? -22.007 -3.860 10.758 1.00 50.25 111 ALA A CA 1
ATOM 853 C C . ALA A 1 111 ? -21.548 -3.459 9.342 1.00 50.25 111 ALA A C 1
ATOM 855 O O . ALA A 1 111 ? -21.399 -4.315 8.468 1.00 50.25 111 ALA A O 1
ATOM 856 N N . ALA A 1 112 ? -21.246 -2.173 9.129 1.00 53.00 112 ALA A N 1
ATOM 857 C CA . ALA A 1 112 ? -20.700 -1.682 7.863 1.00 53.00 112 ALA A CA 1
ATOM 858 C C . ALA A 1 112 ? -19.304 -2.263 7.567 1.00 53.00 112 ALA A C 1
ATOM 860 O O . ALA A 1 112 ? -19.026 -2.666 6.434 1.00 53.00 112 ALA A O 1
ATOM 861 N N . LEU A 1 113 ? -18.446 -2.380 8.591 1.00 55.31 113 LEU A N 1
ATOM 862 C CA . LEU A 1 113 ? -17.127 -2.997 8.451 1.00 55.31 113 LEU A CA 1
ATOM 863 C C . LEU A 1 113 ? -17.234 -4.492 8.110 1.00 55.31 113 LEU A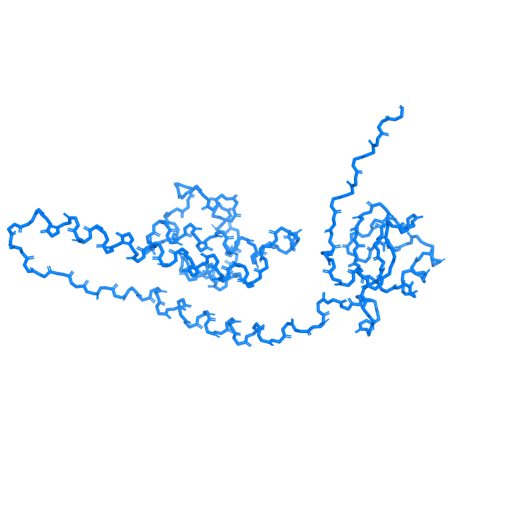 C 1
ATOM 865 O O . LEU A 1 113 ? -16.524 -4.956 7.223 1.00 55.31 113 LEU A O 1
ATOM 869 N N . ALA A 1 114 ? -18.143 -5.238 8.745 1.00 57.38 114 ALA A N 1
ATOM 870 C CA . ALA A 1 114 ? -18.341 -6.661 8.454 1.00 57.38 114 ALA A CA 1
ATOM 871 C C . ALA A 1 114 ? -18.722 -6.912 6.981 1.00 57.38 114 ALA A C 1
ATOM 873 O O . ALA A 1 114 ? -18.182 -7.820 6.349 1.00 57.38 114 ALA A O 1
ATOM 874 N N . SER A 1 115 ? -19.585 -6.064 6.411 1.00 50.66 115 SER A N 1
ATOM 875 C CA . SER A 1 115 ? -19.987 -6.147 5.001 1.00 50.66 115 SER A CA 1
ATOM 876 C C . SER A 1 115 ? -18.833 -5.813 4.039 1.00 50.66 115 SER A C 1
ATOM 878 O O . SER A 1 115 ? -18.594 -6.528 3.064 1.00 50.66 115 SER A O 1
ATOM 880 N N . ALA A 1 116 ? -18.032 -4.788 4.353 1.00 53.12 116 ALA A N 1
ATOM 881 C CA . ALA A 1 116 ? -16.849 -4.432 3.566 1.00 53.12 116 ALA A CA 1
ATOM 882 C C . ALA A 1 116 ? -15.744 -5.506 3.626 1.00 53.12 116 ALA A C 1
ATOM 884 O O . ALA A 1 116 ? -15.085 -5.780 2.619 1.00 53.12 116 ALA A O 1
ATOM 885 N N . VAL A 1 117 ? -15.552 -6.146 4.784 1.00 55.62 117 VAL A N 1
ATOM 886 C CA . VAL A 1 117 ? -14.594 -7.249 4.961 1.00 55.62 117 VAL A CA 1
ATOM 887 C C . VAL A 1 117 ? -15.046 -8.492 4.191 1.00 55.62 117 VAL A C 1
ATOM 889 O O . VAL A 1 117 ? -14.215 -9.116 3.535 1.00 55.62 117 VAL A O 1
ATOM 892 N N . ALA A 1 118 ? -16.344 -8.815 4.185 1.00 50.03 118 ALA A N 1
ATOM 893 C CA . ALA A 1 118 ? -16.890 -9.921 3.393 1.00 50.03 118 ALA A CA 1
ATOM 894 C C . ALA A 1 118 ? -16.706 -9.700 1.879 1.00 50.03 118 ALA A C 1
ATOM 896 O O . ALA A 1 118 ? -16.263 -10.606 1.173 1.00 50.03 118 ALA A O 1
ATOM 897 N N . ALA A 1 119 ? -16.948 -8.478 1.391 1.00 46.53 119 ALA A N 1
ATOM 898 C CA . ALA A 1 119 ? -16.724 -8.123 -0.012 1.00 46.53 119 ALA A CA 1
ATOM 899 C C . ALA A 1 119 ? -15.236 -8.186 -0.410 1.00 46.53 119 ALA A C 1
ATOM 901 O O . ALA A 1 119 ? -14.901 -8.581 -1.525 1.00 46.53 119 ALA A O 1
ATOM 902 N N . THR A 1 120 ? -14.330 -7.845 0.512 1.00 44.94 120 THR A N 1
ATOM 90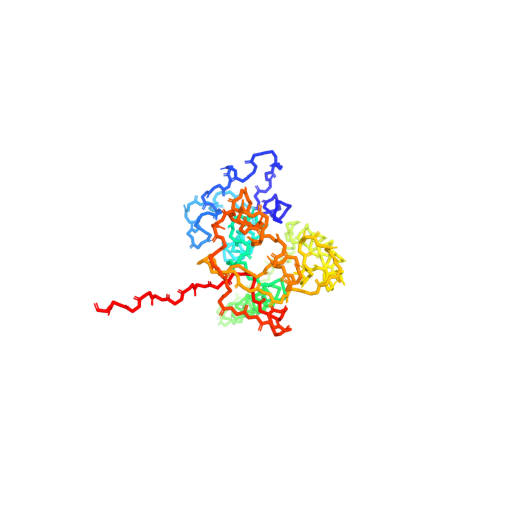3 C CA . THR A 1 120 ? -12.881 -7.898 0.261 1.00 44.94 120 THR A CA 1
ATOM 904 C C . THR A 1 120 ? -12.345 -9.334 0.329 1.00 44.94 120 THR A C 1
ATOM 906 O O . THR A 1 120 ? -11.506 -9.706 -0.485 1.00 44.94 120 THR A O 1
ATOM 909 N N . ALA A 1 121 ? -12.852 -10.172 1.241 1.00 41.62 121 ALA A N 1
ATOM 910 C CA . ALA A 1 121 ? -12.470 -11.582 1.359 1.00 41.62 121 ALA A CA 1
ATOM 911 C C . ALA A 1 121 ? -12.848 -12.398 0.111 1.00 41.62 121 ALA A C 1
ATOM 913 O O . ALA A 1 121 ? -12.056 -13.224 -0.335 1.00 41.62 121 ALA A O 1
ATOM 914 N N . ALA A 1 122 ? -14.000 -12.106 -0.502 1.00 38.41 122 ALA A N 1
ATOM 915 C CA . ALA A 1 122 ? -14.395 -12.702 -1.779 1.00 38.41 122 ALA A CA 1
ATOM 916 C C . ALA A 1 122 ? -13.448 -12.311 -2.932 1.00 38.41 122 ALA A C 1
ATOM 918 O O . ALA A 1 122 ? -13.144 -13.144 -3.776 1.00 38.41 122 ALA A O 1
ATOM 919 N N . ALA A 1 123 ? -12.911 -11.085 -2.928 1.00 42.41 123 ALA A N 1
ATOM 920 C CA . ALA A 1 123 ? -11.914 -10.636 -3.907 1.00 42.41 123 ALA A CA 1
ATOM 921 C C . ALA A 1 123 ? -10.490 -11.164 -3.628 1.00 42.41 123 ALA A C 1
ATOM 923 O O . ALA A 1 123 ? -9.622 -11.099 -4.492 1.00 42.41 123 ALA A O 1
ATOM 924 N N . SER A 1 124 ? -10.232 -11.673 -2.418 1.00 43.31 124 SER A N 1
ATOM 925 C CA . SER A 1 124 ? -8.907 -12.154 -1.988 1.00 43.31 124 SER A CA 1
ATOM 926 C C . SER A 1 124 ? -8.626 -13.599 -2.403 1.00 43.31 124 SER A C 1
ATOM 928 O O . SER A 1 124 ? -7.475 -14.025 -2.370 1.00 43.31 124 SER A O 1
ATOM 930 N N . ALA A 1 125 ? -9.666 -14.359 -2.755 1.00 41.41 125 ALA A N 1
ATOM 931 C CA . ALA A 1 125 ? -9.547 -15.765 -3.136 1.00 41.41 125 ALA A CA 1
ATOM 932 C C . ALA A 1 125 ? -8.974 -15.967 -4.555 1.00 41.41 125 ALA A C 1
ATOM 934 O O . ALA A 1 125 ? -8.586 -17.083 -4.881 1.00 41.41 125 ALA A O 1
ATOM 935 N N . ASP A 1 126 ? -8.854 -14.894 -5.347 1.00 39.81 126 ASP A N 1
ATOM 936 C CA . ASP A 1 126 ? -8.400 -14.931 -6.747 1.00 39.81 126 ASP A CA 1
ATOM 937 C C . ASP A 1 126 ? -6.971 -14.401 -6.981 1.00 39.81 126 ASP A C 1
ATOM 939 O O . ASP A 1 126 ? -6.494 -14.406 -8.113 1.00 39.81 126 ASP A O 1
ATOM 943 N N . LEU A 1 127 ? -6.224 -13.989 -5.946 1.00 43.78 127 LEU A N 1
ATOM 944 C CA . LEU A 1 127 ? -4.823 -13.545 -6.105 1.00 43.78 127 LEU A CA 1
ATOM 945 C C . LEU A 1 127 ? -3.843 -14.728 -6.186 1.00 43.78 127 LEU A C 1
ATOM 947 O O . LEU A 1 127 ? -2.865 -14.811 -5.439 1.00 43.78 127 LEU A O 1
ATOM 951 N N . THR A 1 128 ? -4.119 -15.674 -7.081 1.00 50.78 128 THR A N 1
ATOM 952 C CA . THR A 1 128 ? -3.229 -16.802 -7.366 1.00 50.78 128 THR A CA 1
ATOM 953 C C . THR A 1 128 ? -2.524 -16.582 -8.707 1.00 50.78 128 THR A C 1
ATOM 955 O O . THR A 1 128 ? -3.137 -16.231 -9.708 1.00 50.78 128 THR A O 1
ATOM 958 N N . ASP A 1 129 ? -1.197 -16.728 -8.683 1.00 47.88 129 ASP A N 1
ATOM 959 C CA . ASP A 1 129 ? -0.249 -16.755 -9.812 1.00 47.88 129 ASP A CA 1
ATOM 960 C C . ASP A 1 129 ? -0.036 -15.463 -10.642 1.00 47.88 129 ASP A C 1
ATOM 962 O O . ASP A 1 129 ? 1.106 -15.126 -10.966 1.00 47.88 129 ASP A O 1
ATOM 966 N N . ALA A 1 130 ? -1.074 -14.659 -10.897 1.00 51.06 130 ALA A N 1
ATOM 967 C CA . ALA A 1 130 ? -0.980 -13.479 -11.771 1.00 51.06 130 ALA A CA 1
ATOM 968 C C . ALA A 1 130 ? -0.001 -12.393 -11.262 1.00 51.06 130 ALA A C 1
ATOM 970 O O . ALA A 1 130 ? 0.770 -11.839 -12.050 1.00 51.06 130 ALA A O 1
ATOM 971 N N . ASP A 1 131 ? 0.060 -12.158 -9.943 1.00 57.97 131 ASP A N 1
ATOM 972 C CA . ASP A 1 131 ? 0.941 -11.160 -9.296 1.00 57.97 131 ASP A CA 1
ATOM 973 C C . ASP A 1 131 ? 2.445 -11.529 -9.321 1.00 57.97 131 ASP A C 1
ATOM 975 O O . ASP A 1 131 ? 3.306 -10.779 -8.837 1.00 57.97 131 ASP A O 1
ATOM 979 N N . ARG A 1 132 ? 2.797 -12.708 -9.853 1.00 71.12 132 ARG A N 1
ATOM 980 C CA . ARG A 1 132 ? 4.185 -13.203 -9.943 1.00 71.12 132 ARG A CA 1
ATOM 981 C C . ARG A 1 132 ? 4.644 -13.497 -11.376 1.00 71.12 132 ARG A C 1
ATOM 983 O O . ARG A 1 132 ? 5.762 -13.984 -11.568 1.00 71.12 132 ARG A O 1
ATOM 990 N N . SER A 1 133 ? 3.829 -13.125 -12.360 1.00 86.69 133 SER A N 1
ATOM 991 C CA . SER A 1 133 ? 4.135 -13.213 -13.788 1.00 86.69 133 SER A CA 1
ATOM 992 C C . SER A 1 133 ? 4.933 -11.998 -14.296 1.00 86.69 133 SER A C 1
ATOM 994 O O . SER A 1 133 ? 5.023 -10.945 -13.660 1.00 86.69 133 SER A O 1
ATOM 996 N N . CYS A 1 134 ? 5.580 -12.158 -15.446 1.00 89.75 134 CYS A N 1
ATOM 997 C CA . CYS A 1 134 ? 6.332 -11.122 -16.133 1.00 89.75 134 CYS A CA 1
ATOM 998 C C . CYS A 1 134 ? 5.380 -10.051 -16.669 1.00 89.75 134 CYS A C 1
ATOM 1000 O O . CYS A 1 134 ? 4.514 -10.343 -17.482 1.00 89.75 134 CYS A O 1
ATOM 1002 N N . VAL A 1 135 ? 5.614 -8.783 -16.329 1.00 88.56 135 VAL A N 1
ATOM 1003 C CA . VAL A 1 135 ? 4.728 -7.672 -16.740 1.00 88.56 135 VAL A CA 1
ATOM 1004 C C . VAL A 1 135 ? 4.767 -7.352 -18.241 1.00 88.56 135 VAL A C 1
ATOM 1006 O O . VAL A 1 135 ? 3.980 -6.541 -18.718 1.00 88.56 135 VAL A O 1
ATOM 1009 N N . VAL A 1 136 ? 5.707 -7.947 -18.983 1.00 87.56 136 VAL A N 1
ATOM 1010 C CA . VAL A 1 136 ? 5.896 -7.712 -20.422 1.00 87.56 136 VAL A CA 1
ATOM 1011 C C . VAL A 1 136 ? 5.138 -8.741 -21.251 1.00 87.56 136 VAL A C 1
ATOM 1013 O O . VAL A 1 136 ? 4.397 -8.355 -22.148 1.00 87.56 136 VAL A O 1
ATOM 1016 N N . CYS A 1 137 ? 5.326 -10.034 -20.974 1.00 87.56 137 CYS A N 1
ATOM 1017 C CA . CYS A 1 137 ? 4.634 -11.092 -21.710 1.00 87.56 137 CYS A CA 1
ATOM 1018 C C . CYS A 1 137 ? 3.367 -11.589 -21.019 1.00 87.56 137 CYS A C 1
ATOM 1020 O O . CYS A 1 137 ? 2.568 -12.227 -21.677 1.00 87.56 137 CYS A O 1
ATOM 1022 N N . MET A 1 138 ? 3.199 -11.339 -19.717 1.00 85.81 138 MET A N 1
ATOM 1023 C CA . MET A 1 138 ? 2.102 -11.850 -18.879 1.00 85.81 138 MET A CA 1
ATOM 1024 C C . MET A 1 138 ? 1.977 -13.387 -18.829 1.00 85.81 138 MET A C 1
ATOM 1026 O O . MET A 1 138 ? 1.072 -13.899 -18.185 1.00 85.81 138 MET A O 1
ATOM 1030 N N . ASP A 1 139 ? 2.924 -14.113 -19.435 1.00 86.56 139 ASP A N 1
ATOM 1031 C CA . ASP A 1 139 ? 2.865 -15.572 -19.607 1.00 86.56 139 ASP A CA 1
ATOM 1032 C C . ASP A 1 139 ? 3.858 -16.347 -18.726 1.00 86.56 139 ASP A C 1
ATOM 1034 O O . ASP A 1 139 ? 3.602 -17.478 -18.329 1.00 86.56 139 ASP A O 1
ATOM 1038 N N . ALA A 1 140 ? 5.038 -15.777 -18.464 1.00 88.69 140 ALA A N 1
ATOM 1039 C CA . ALA A 1 140 ? 6.145 -16.464 -17.794 1.00 88.69 140 ALA A CA 1
ATOM 1040 C C . ALA A 1 140 ? 6.382 -15.883 -16.394 1.00 88.69 140 ALA A C 1
ATOM 1042 O O . ALA A 1 140 ? 6.149 -14.687 -16.208 1.00 88.69 140 ALA A O 1
ATOM 1043 N N . PRO A 1 141 ? 6.890 -16.656 -15.418 1.00 90.56 141 PRO A N 1
ATOM 1044 C CA . PRO A 1 141 ? 7.215 -16.123 -14.100 1.00 90.56 141 PRO A CA 1
ATOM 1045 C C . PRO A 1 141 ? 8.347 -15.089 -14.172 1.00 90.56 141 PRO A C 1
ATOM 1047 O O . PRO A 1 141 ? 9.148 -15.058 -15.111 1.00 90.56 141 PRO A O 1
ATOM 1050 N N . ARG A 1 142 ? 8.438 -14.223 -13.158 1.00 92.50 142 ARG A N 1
ATOM 1051 C CA . ARG A 1 142 ? 9.604 -13.340 -13.011 1.00 92.50 142 ARG A CA 1
ATOM 1052 C C . ARG A 1 142 ? 10.851 -14.154 -12.659 1.00 92.50 142 ARG A C 1
ATOM 1054 O O . ARG A 1 142 ? 10.842 -14.971 -11.743 1.00 92.50 142 ARG A O 1
ATOM 1061 N N . GLU A 1 143 ? 11.939 -13.880 -13.361 1.00 95.06 143 GLU A N 1
ATOM 1062 C CA . GLU A 1 143 ? 13.199 -14.624 -13.231 1.00 95.06 143 GLU A CA 1
ATOM 1063 C C . GLU A 1 143 ? 14.398 -13.699 -13.052 1.00 95.06 143 GLU A C 1
ATOM 1065 O O . GLU A 1 143 ? 15.470 -14.165 -12.700 1.00 95.06 143 GLU A O 1
ATOM 1070 N N . VAL A 1 144 ? 14.242 -12.394 -13.287 1.00 93.88 144 VAL A N 1
ATOM 1071 C CA . VAL A 1 144 ? 15.369 -11.458 -13.329 1.00 93.88 144 VAL A CA 1
ATOM 1072 C C . VAL A 1 144 ? 15.148 -10.300 -12.376 1.00 93.88 144 VAL A C 1
ATOM 1074 O O . VAL A 1 144 ? 14.078 -9.687 -12.371 1.00 93.88 144 VAL A O 1
ATOM 1077 N N . ARG A 1 145 ? 16.191 -9.960 -11.612 1.00 93.69 145 ARG A N 1
ATOM 1078 C CA . ARG A 1 145 ? 16.276 -8.731 -10.821 1.00 93.69 145 ARG A CA 1
ATOM 1079 C C . ARG A 1 145 ? 17.216 -7.733 -11.494 1.00 93.69 145 ARG A C 1
ATOM 1081 O O . ARG A 1 145 ? 18.403 -7.999 -11.656 1.00 93.69 145 ARG A O 1
ATOM 1088 N N . PHE A 1 146 ? 16.696 -6.562 -11.845 1.00 92.06 146 PHE A N 1
ATOM 1089 C CA . PHE A 1 146 ? 17.440 -5.510 -12.539 1.00 92.06 146 PHE A CA 1
ATOM 1090 C C . PHE A 1 146 ? 18.486 -4.821 -11.649 1.00 92.06 146 PHE A C 1
ATOM 1092 O O . PHE A 1 146 ? 18.205 -4.494 -10.501 1.00 92.06 146 PHE A O 1
ATOM 1099 N N . ASN A 1 147 ? 19.659 -4.506 -12.201 1.00 88.81 147 ASN A N 1
ATOM 1100 C CA . ASN A 1 147 ? 20.684 -3.644 -11.598 1.00 88.81 147 ASN A CA 1
ATOM 1101 C C . ASN A 1 147 ? 20.661 -2.269 -12.308 1.00 88.81 147 ASN A C 1
ATOM 1103 O O . ASN A 1 147 ? 20.588 -2.261 -13.543 1.00 88.81 147 ASN A O 1
ATOM 1107 N N . PRO A 1 148 ? 20.661 -1.117 -11.594 1.00 85.38 148 PRO A N 1
ATOM 1108 C CA . PRO A 1 148 ? 20.827 -0.912 -10.141 1.00 85.38 148 PRO A CA 1
ATOM 1109 C C . PRO A 1 148 ? 19.538 -0.758 -9.329 1.00 85.38 148 PRO A C 1
ATOM 1111 O O . PRO A 1 148 ? 19.591 -0.573 -8.117 1.00 85.38 148 PRO A O 1
ATOM 1114 N N . CYS A 1 149 ? 18.367 -0.809 -9.962 1.00 87.50 149 CYS A N 1
ATOM 1115 C CA . CYS A 1 149 ? 17.111 -0.520 -9.264 1.00 87.50 149 CYS A CA 1
ATOM 1116 C C . CYS A 1 149 ? 16.567 -1.660 -8.393 1.00 87.50 149 CYS A C 1
ATOM 1118 O O . CYS A 1 149 ? 15.623 -1.437 -7.640 1.00 87.50 149 CYS A O 1
ATOM 1120 N N . SER A 1 150 ? 17.125 -2.866 -8.507 1.00 89.56 150 SER A N 1
ATOM 1121 C CA . SER A 1 150 ? 16.737 -4.059 -7.753 1.00 89.56 150 SER A CA 1
ATOM 1122 C C . SER A 1 150 ? 15.269 -4.465 -7.901 1.00 89.56 150 SER A C 1
ATOM 1124 O O . SER A 1 150 ? 14.719 -5.087 -6.996 1.00 89.56 150 SER A O 1
ATOM 1126 N N . HIS A 1 151 ? 14.624 -4.171 -9.033 1.00 91.75 151 HIS A N 1
ATOM 1127 C CA . HIS A 1 151 ? 13.256 -4.616 -9.320 1.00 91.75 151 HIS A CA 1
ATOM 1128 C C . HIS A 1 151 ? 13.222 -5.973 -10.032 1.00 91.75 151 HIS A C 1
ATOM 1130 O O . HIS A 1 151 ? 13.982 -6.195 -10.972 1.00 91.75 151 HIS A O 1
ATOM 1136 N N . ALA A 1 152 ? 12.306 -6.848 -9.622 1.00 92.25 152 ALA A N 1
ATOM 1137 C CA . ALA A 1 152 ? 12.056 -8.165 -10.193 1.00 92.25 152 ALA A CA 1
ATOM 1138 C C . ALA A 1 152 ? 10.654 -8.220 -10.816 1.00 92.25 152 ALA A C 1
ATOM 1140 O O . ALA A 1 152 ? 9.672 -8.511 -10.136 1.00 92.25 152 ALA A O 1
ATOM 1141 N N . VAL A 1 153 ? 10.562 -7.896 -12.109 1.00 91.06 153 VAL A N 1
ATOM 1142 C CA . VAL A 1 153 ? 9.277 -7.765 -12.832 1.00 91.06 153 VAL A CA 1
ATOM 1143 C C . VAL A 1 153 ? 9.242 -8.497 -14.179 1.00 91.06 153 VAL A C 1
ATOM 1145 O O . VAL A 1 153 ? 8.192 -8.550 -14.816 1.00 91.06 153 VAL A O 1
ATOM 1148 N N . CYS A 1 154 ? 10.363 -9.073 -14.626 1.00 92.50 154 CYS A N 1
ATOM 1149 C CA . CYS A 1 154 ? 10.478 -9.701 -15.943 1.00 92.50 154 CYS A CA 1
ATOM 1150 C C . CYS A 1 154 ? 11.015 -11.135 -15.877 1.00 92.50 154 CYS A C 1
ATOM 1152 O O . CYS A 1 154 ? 11.783 -11.478 -14.975 1.00 92.50 154 CYS A O 1
ATOM 1154 N N . CYS A 1 155 ? 10.639 -11.953 -16.862 1.00 94.81 155 CYS A N 1
ATOM 1155 C CA . CYS A 1 155 ? 11.332 -13.203 -17.175 1.00 94.81 155 CYS A CA 1
ATOM 1156 C C . CYS A 1 155 ? 12.667 -12.922 -17.886 1.00 94.81 155 CYS A C 1
ATOM 1158 O O . CYS A 1 155 ? 12.876 -11.819 -18.408 1.00 94.81 155 CYS A O 1
ATOM 1160 N N . SER A 1 156 ? 13.543 -13.927 -17.946 1.00 93.69 156 SER A N 1
ATOM 1161 C CA . SER A 1 156 ? 14.865 -13.857 -18.594 1.00 93.69 156 SER A CA 1
ATOM 1162 C C . SER A 1 156 ? 14.798 -13.358 -20.041 1.00 93.69 156 SER A C 1
ATOM 1164 O O . SER A 1 156 ? 15.506 -12.421 -20.419 1.00 93.69 156 SER A O 1
ATOM 1166 N N . ARG A 1 157 ? 13.861 -13.892 -20.835 1.00 93.62 157 ARG A N 1
ATOM 1167 C CA . ARG A 1 157 ? 13.669 -13.506 -22.243 1.00 93.62 157 ARG A CA 1
ATOM 1168 C C . ARG A 1 157 ? 13.305 -12.030 -22.407 1.00 93.62 157 ARG A C 1
ATOM 1170 O O . ARG A 1 157 ? 13.953 -11.309 -23.162 1.00 93.62 157 ARG A O 1
ATOM 1177 N N . CYS A 1 158 ? 12.274 -11.569 -21.696 1.00 92.19 158 CYS A N 1
ATOM 1178 C CA . CYS A 1 158 ? 11.808 -10.185 -21.810 1.00 92.19 158 CYS A CA 1
ATOM 1179 C C . CYS A 1 158 ? 12.835 -9.192 -21.254 1.00 92.19 158 CYS A C 1
ATOM 1181 O O . CYS A 1 158 ? 12.971 -8.091 -21.783 1.00 92.19 158 CYS A O 1
ATOM 1183 N N . ALA A 1 159 ? 13.575 -9.575 -20.211 1.00 91.69 159 ALA A N 1
ATOM 1184 C CA . ALA A 1 159 ? 14.667 -8.770 -19.685 1.00 91.69 159 ALA A CA 1
ATOM 1185 C C . ALA A 1 159 ? 15.784 -8.594 -20.733 1.00 91.69 159 ALA A C 1
ATOM 1187 O O . ALA A 1 159 ? 16.164 -7.459 -21.025 1.00 91.69 159 ALA A O 1
ATOM 1188 N N . ALA A 1 160 ? 16.237 -9.678 -21.374 1.00 89.81 160 ALA A N 1
ATOM 1189 C CA . ALA A 1 160 ? 17.256 -9.621 -22.426 1.00 89.81 160 ALA A CA 1
ATOM 1190 C C . ALA A 1 160 ? 16.828 -8.741 -23.617 1.00 89.81 160 ALA A C 1
ATOM 1192 O O . ALA A 1 160 ? 17.609 -7.915 -24.093 1.00 89.81 160 ALA A O 1
ATOM 1193 N N . GLU A 1 161 ? 15.568 -8.837 -24.057 1.00 87.94 161 GLU A N 1
ATOM 1194 C CA . GLU A 1 161 ? 15.036 -7.962 -25.111 1.00 87.94 161 GLU A CA 1
ATOM 1195 C C . GLU A 1 161 ? 15.056 -6.475 -24.722 1.00 87.94 161 GLU A C 1
ATOM 1197 O O . GLU A 1 161 ? 15.377 -5.620 -25.554 1.00 87.94 161 GLU A O 1
ATOM 1202 N N . LEU A 1 162 ? 14.722 -6.154 -23.467 1.00 85.81 162 LEU A N 1
ATOM 1203 C CA . LEU A 1 162 ? 14.756 -4.783 -22.949 1.00 85.81 162 LEU A CA 1
ATOM 1204 C C . LEU A 1 162 ? 16.185 -4.228 -22.888 1.00 85.81 162 LEU A C 1
ATOM 1206 O O . LEU A 1 162 ? 16.390 -3.047 -23.169 1.00 85.81 162 LEU A O 1
ATOM 1210 N N . GLN A 1 163 ? 17.172 -5.069 -22.573 1.00 83.56 163 GLN A N 1
ATOM 1211 C CA . GLN A 1 163 ? 18.580 -4.673 -22.540 1.00 83.56 163 GLN A CA 1
ATOM 1212 C C . GLN A 1 163 ? 19.133 -4.405 -23.949 1.00 83.56 163 GLN A C 1
ATOM 1214 O O . GLN A 1 163 ? 19.792 -3.388 -24.170 1.00 83.56 163 GLN A O 1
ATOM 1219 N N . VAL A 1 164 ? 18.824 -5.273 -24.922 1.00 75.94 164 VAL A N 1
ATOM 1220 C CA . VAL A 1 164 ? 19.332 -5.171 -26.305 1.00 75.94 164 VAL A CA 1
ATOM 1221 C C . VAL A 1 164 ? 18.703 -4.009 -27.079 1.00 75.94 164 VAL A C 1
ATOM 1223 O O . VAL A 1 164 ? 19.384 -3.361 -27.871 1.00 75.94 164 VAL A O 1
ATOM 1226 N N . ARG A 1 165 ? 17.424 -3.679 -26.839 1.00 68.69 165 ARG A N 1
ATOM 1227 C CA . ARG A 1 165 ? 16.716 -2.589 -27.546 1.00 68.69 165 ARG A CA 1
ATOM 1228 C C . ARG A 1 165 ? 17.197 -1.167 -27.196 1.00 68.69 165 ARG A C 1
ATOM 1230 O O . ARG A 1 165 ? 16.625 -0.202 -27.701 1.00 68.69 165 ARG A O 1
ATOM 1237 N N . GLY A 1 166 ? 18.249 -1.015 -26.388 1.00 53.00 166 GLY A N 1
ATOM 1238 C CA . GLY A 1 166 ? 18.957 0.253 -26.204 1.00 53.00 166 GLY A CA 1
ATOM 1239 C C . GLY A 1 166 ? 18.157 1.321 -25.451 1.00 53.00 166 GLY A C 1
ATOM 1240 O O . GLY A 1 166 ? 17.636 2.264 -26.043 1.00 53.00 166 GLY A O 1
ATOM 1241 N N . GLY A 1 167 ? 18.103 1.204 -24.121 1.00 51.94 167 GLY A N 1
ATOM 1242 C CA . GLY A 1 167 ? 18.159 2.338 -23.182 1.00 51.94 167 GLY A CA 1
ATOM 1243 C C . GLY A 1 167 ? 17.011 3.357 -23.125 1.00 51.94 167 GLY A C 1
ATOM 1244 O O . GLY A 1 167 ? 17.029 4.200 -22.234 1.00 51.94 167 GLY A O 1
ATOM 1245 N N . ARG A 1 168 ? 16.000 3.316 -24.003 1.00 54.00 168 ARG A N 1
ATOM 1246 C CA . ARG A 1 168 ? 14.851 4.251 -23.929 1.00 54.00 168 ARG A CA 1
ATOM 1247 C C . ARG A 1 168 ? 13.717 3.800 -23.011 1.00 54.00 168 ARG A C 1
ATOM 1249 O O . ARG A 1 168 ? 12.813 4.587 -22.741 1.00 54.00 168 ARG A O 1
ATOM 1256 N N . ARG A 1 169 ? 13.754 2.557 -22.531 1.00 63.38 169 ARG A N 1
ATOM 1257 C CA . ARG A 1 169 ? 12.846 2.032 -21.508 1.00 63.38 169 ARG A CA 1
ATOM 1258 C C . ARG A 1 169 ? 13.693 1.234 -20.534 1.00 63.38 169 ARG A C 1
ATOM 1260 O O . ARG A 1 169 ? 14.180 0.164 -20.882 1.00 63.38 169 ARG A O 1
ATOM 1267 N N . GLY A 1 170 ? 13.956 1.824 -19.376 1.00 81.00 170 GLY A N 1
ATOM 1268 C CA . GLY A 1 170 ? 14.636 1.147 -18.286 1.00 81.00 170 GLY A CA 1
ATOM 1269 C C . GLY A 1 170 ? 13.766 0.039 -17.694 1.00 81.00 170 GLY A C 1
ATOM 1270 O O . GLY A 1 170 ? 12.894 -0.519 -18.358 1.00 81.00 170 GLY A O 1
ATOM 1271 N N . CYS A 1 171 ? 13.958 -0.259 -16.414 1.00 86.94 171 CYS A N 1
ATOM 1272 C CA . CYS A 1 171 ? 13.039 -1.120 -15.675 1.00 86.94 171 CYS A CA 1
ATOM 1273 C C . CYS A 1 171 ? 11.570 -0.700 -15.932 1.00 86.94 171 CYS A C 1
ATOM 1275 O O . CYS A 1 171 ? 11.256 0.475 -15.738 1.00 86.94 171 CYS A O 1
ATOM 1277 N N . PRO A 1 172 ? 10.651 -1.614 -16.303 1.00 86.81 172 PRO A N 1
ATOM 1278 C CA . PRO A 1 172 ? 9.245 -1.275 -16.558 1.00 86.81 172 PRO A CA 1
ATOM 1279 C C . PRO A 1 172 ? 8.521 -0.611 -15.379 1.00 86.81 172 PRO A C 1
ATOM 1281 O O . PRO A 1 172 ? 7.513 0.056 -15.583 1.00 86.81 172 PRO A O 1
ATOM 1284 N N . LEU A 1 173 ? 9.035 -0.786 -14.156 1.00 85.94 173 LEU A N 1
ATOM 1285 C CA . LEU A 1 173 ? 8.439 -0.233 -12.942 1.00 85.94 173 LEU A CA 1
ATOM 1286 C C . LEU A 1 173 ? 8.922 1.190 -12.624 1.00 85.94 173 LEU A C 1
ATOM 1288 O O . LEU A 1 173 ? 8.122 2.043 -12.261 1.00 85.94 173 LEU A O 1
ATOM 1292 N N . CYS A 1 174 ? 10.227 1.455 -12.740 1.00 83.81 174 CYS A N 1
ATOM 1293 C CA . CYS A 1 174 ? 10.831 2.717 -12.284 1.00 83.81 174 CYS A CA 1
ATOM 1294 C C . CYS A 1 174 ? 11.618 3.474 -13.362 1.00 83.81 174 CYS A C 1
ATOM 1296 O O . CYS A 1 174 ? 12.196 4.521 -13.086 1.00 83.81 174 CYS A O 1
ATOM 1298 N N . ASN A 1 175 ? 11.690 2.931 -14.577 1.00 86.81 175 ASN A N 1
ATOM 1299 C CA . ASN A 1 175 ? 12.432 3.455 -15.722 1.00 86.81 175 ASN A CA 1
ATOM 1300 C C . ASN A 1 175 ? 13.951 3.646 -15.504 1.00 86.81 175 ASN A C 1
ATOM 1302 O O . ASN A 1 175 ? 14.620 4.273 -16.323 1.00 86.81 175 ASN A O 1
ATOM 1306 N N . ALA A 1 176 ? 14.521 3.084 -14.433 1.00 83.94 176 ALA A N 1
ATOM 1307 C CA . ALA A 1 176 ? 15.964 3.103 -14.194 1.00 83.94 176 ALA A CA 1
ATOM 1308 C C . ALA A 1 176 ? 16.729 2.336 -15.288 1.00 83.94 176 ALA A C 1
ATOM 1310 O O . ALA A 1 176 ? 16.246 1.288 -15.730 1.00 83.94 176 ALA A O 1
ATOM 1311 N N . PRO A 1 177 ? 17.923 2.801 -15.697 1.00 86.50 177 PRO A N 1
ATOM 1312 C CA . PRO A 1 177 ? 18.709 2.136 -16.729 1.00 86.50 177 PRO A CA 1
ATOM 1313 C C . PRO A 1 177 ? 19.056 0.707 -16.309 1.00 86.50 177 PRO A C 1
ATOM 1315 O O . PRO A 1 177 ? 19.420 0.456 -15.163 1.00 86.50 177 PRO A O 1
ATOM 1318 N N . ILE A 1 178 ? 18.946 -0.224 -17.251 1.00 88.81 178 ILE A N 1
ATOM 1319 C CA . ILE A 1 178 ? 19.286 -1.629 -17.041 1.00 88.81 178 ILE A CA 1
ATOM 1320 C C . ILE A 1 178 ? 20.759 -1.802 -17.413 1.00 88.81 178 ILE A C 1
ATOM 1322 O O . ILE A 1 178 ? 21.097 -1.863 -18.594 1.00 88.81 178 ILE A O 1
ATOM 1326 N N . THR A 1 179 ? 21.637 -1.843 -16.411 1.00 86.81 179 THR A N 1
ATOM 1327 C CA . THR A 1 179 ? 23.080 -2.066 -16.616 1.00 86.81 179 THR A CA 1
ATOM 1328 C C . THR A 1 179 ? 23.445 -3.551 -16.599 1.00 86.81 179 THR A C 1
ATOM 1330 O O . THR A 1 179 ? 24.473 -3.941 -17.142 1.00 86.81 179 THR A O 1
ATOM 1333 N N . GLY A 1 180 ? 22.581 -4.383 -16.017 1.00 86.44 180 GLY A N 1
ATOM 1334 C CA . GLY A 1 180 ? 22.712 -5.833 -15.941 1.00 86.44 180 GLY A CA 1
ATOM 1335 C C . GLY A 1 180 ? 21.708 -6.422 -14.952 1.00 86.44 180 GLY A C 1
ATOM 1336 O O . GLY A 1 180 ? 20.720 -5.772 -14.588 1.00 86.44 180 GLY A O 1
ATOM 1337 N N . TRP A 1 181 ? 21.984 -7.637 -14.484 1.00 90.88 181 TRP A N 1
ATOM 1338 C CA . TRP A 1 181 ? 21.153 -8.363 -13.522 1.00 90.88 181 TRP A CA 1
ATOM 1339 C C . TRP A 1 181 ? 21.874 -8.482 -12.178 1.00 90.88 181 TRP A C 1
ATOM 1341 O O . TRP A 1 181 ? 23.071 -8.753 -12.138 1.00 90.88 181 TRP A O 1
ATOM 1351 N N . ALA A 1 182 ? 21.155 -8.268 -11.078 1.00 88.81 182 ALA A N 1
ATOM 1352 C CA . ALA A 1 182 ? 21.652 -8.540 -9.730 1.00 88.81 182 ALA A CA 1
ATOM 1353 C C . ALA A 1 182 ? 21.435 -10.012 -9.332 1.00 88.81 182 ALA A C 1
ATOM 1355 O O . ALA A 1 182 ? 22.250 -10.583 -8.617 1.00 88.81 182 ALA A O 1
ATOM 1356 N N . GLU A 1 183 ? 20.341 -10.616 -9.804 1.00 89.81 183 GLU A N 1
ATOM 1357 C CA . GLU A 1 183 ? 19.974 -12.020 -9.588 1.00 89.81 183 GLU A CA 1
ATOM 1358 C C . GLU A 1 183 ? 19.219 -12.533 -10.830 1.00 89.81 183 GLU A C 1
ATOM 1360 O O . GLU A 1 183 ? 18.443 -11.781 -11.431 1.00 89.81 183 GLU A O 1
ATOM 1365 N N . GLU A 1 184 ? 19.420 -13.803 -11.193 1.00 93.25 184 GLU A N 1
ATOM 1366 C CA . GLU A 1 184 ? 18.716 -14.483 -12.289 1.00 93.25 184 GLU A CA 1
ATOM 1367 C C . GLU A 1 184 ? 18.358 -15.928 -11.896 1.00 93.25 184 GLU A C 1
ATOM 1369 O O . GLU A 1 184 ? 19.185 -16.663 -11.352 1.00 93.25 184 GLU A O 1
ATOM 1374 N N . GLY A 1 185 ? 17.116 -16.340 -12.156 1.00 90.19 185 GLY A N 1
ATOM 1375 C CA . GLY A 1 185 ? 16.635 -17.714 -12.032 1.00 90.19 185 GLY A CA 1
ATOM 1376 C C . GLY A 1 185 ? 15.205 -17.844 -11.483 1.00 90.19 185 GLY A C 1
ATOM 1377 O O . GLY A 1 185 ? 14.610 -16.869 -11.021 1.00 90.19 185 GLY A O 1
ATOM 1378 N N . PRO A 1 186 ? 14.653 -19.073 -11.446 1.00 87.31 186 PRO A N 1
ATOM 1379 C CA . PRO A 1 186 ? 13.252 -19.323 -11.073 1.00 87.31 186 PRO A CA 1
ATOM 1380 C C . PRO A 1 186 ? 12.907 -18.887 -9.645 1.00 87.31 186 PRO A C 1
ATOM 1382 O O . PRO A 1 186 ? 11.777 -18.515 -9.337 1.00 87.31 186 PRO A O 1
ATOM 1385 N N . HIS A 1 187 ? 13.902 -18.902 -8.757 1.00 87.62 187 HIS A N 1
ATOM 1386 C CA . HIS A 1 187 ? 13.757 -18.498 -7.363 1.00 87.62 187 HIS A CA 1
ATOM 1387 C C . HIS A 1 187 ? 13.317 -17.030 -7.211 1.00 87.62 187 HIS A C 1
ATOM 1389 O O . HIS A 1 187 ? 12.687 -16.695 -6.208 1.00 87.62 187 HIS A O 1
ATOM 1395 N N . VAL A 1 188 ? 13.574 -16.166 -8.203 1.00 88.88 188 VAL A N 1
ATOM 1396 C CA . VAL A 1 188 ? 13.158 -14.752 -8.216 1.00 88.88 188 VAL A CA 1
ATOM 1397 C C . VAL A 1 188 ? 11.626 -14.600 -8.205 1.00 88.88 188 VAL A C 1
ATOM 1399 O O . VAL A 1 188 ? 11.105 -13.647 -7.618 1.00 88.88 188 VAL A O 1
ATOM 1402 N N . ALA A 1 189 ? 10.880 -15.579 -8.725 1.00 86.06 189 ALA A N 1
ATOM 1403 C CA . ALA A 1 189 ? 9.415 -15.618 -8.663 1.00 86.06 189 ALA A CA 1
ATOM 1404 C C . ALA A 1 189 ? 8.877 -15.628 -7.225 1.00 86.06 189 ALA A C 1
ATOM 1406 O O . ALA A 1 189 ? 7.860 -14.999 -6.913 1.00 86.06 189 ALA A O 1
ATOM 1407 N N . ALA A 1 190 ? 9.594 -16.279 -6.308 1.00 83.94 190 ALA A N 1
ATOM 1408 C CA . ALA A 1 190 ? 9.213 -16.340 -4.903 1.00 83.94 190 ALA A CA 1
ATOM 1409 C C . ALA A 1 190 ? 9.526 -15.037 -4.138 1.00 83.94 190 ALA A C 1
ATOM 1411 O O . ALA A 1 190 ? 8.901 -14.763 -3.113 1.00 83.94 190 ALA A O 1
ATOM 1412 N N . GLN A 1 191 ? 10.453 -14.218 -4.641 1.00 82.25 191 GLN A N 1
ATOM 1413 C CA . GLN A 1 191 ? 10.987 -13.034 -3.962 1.00 82.25 191 GLN A CA 1
ATOM 1414 C C . GLN A 1 191 ? 10.075 -11.804 -4.075 1.00 82.25 191 GLN A C 1
ATOM 1416 O O . GLN A 1 191 ? 9.254 -11.747 -4.988 1.00 82.25 191 GLN A O 1
ATOM 1421 N N . PRO A 1 192 ? 10.231 -10.783 -3.210 1.00 81.81 192 PRO A N 1
ATOM 1422 C CA . PRO A 1 192 ? 9.540 -9.506 -3.376 1.00 81.81 192 PRO A CA 1
ATOM 1423 C C . PRO A 1 192 ? 9.969 -8.769 -4.655 1.00 81.81 192 PRO A C 1
ATOM 1425 O O . PRO A 1 192 ? 11.109 -8.904 -5.125 1.00 81.81 192 PRO A O 1
ATOM 1428 N N . THR A 1 193 ? 9.056 -7.947 -5.182 1.00 86.19 193 THR A N 1
ATOM 1429 C CA . THR A 1 193 ? 9.258 -7.139 -6.394 1.00 86.19 193 THR A CA 1
ATOM 1430 C C . THR A 1 193 ? 10.453 -6.204 -6.260 1.00 86.19 193 THR A C 1
ATOM 1432 O O . THR A 1 193 ? 11.232 -6.091 -7.199 1.00 86.19 193 THR A O 1
ATOM 1435 N N . TRP A 1 194 ? 10.669 -5.594 -5.095 1.00 88.50 194 TRP A N 1
ATOM 1436 C CA . TRP A 1 194 ? 11.836 -4.758 -4.820 1.00 88.50 194 TRP A CA 1
ATOM 1437 C C . TRP A 1 194 ? 12.624 -5.285 -3.617 1.00 88.50 194 TRP A C 1
ATOM 1439 O O . TRP A 1 194 ? 12.066 -5.903 -2.711 1.00 88.50 194 TRP A O 1
ATOM 1449 N N . ARG A 1 195 ? 13.940 -5.069 -3.636 1.00 83.50 195 ARG A N 1
ATOM 1450 C CA . ARG A 1 195 ? 14.846 -5.300 -2.508 1.00 83.50 195 ARG A CA 1
ATOM 1451 C C . ARG A 1 195 ? 15.816 -4.136 -2.425 1.00 83.50 195 ARG A C 1
ATOM 1453 O O . ARG A 1 195 ? 16.305 -3.684 -3.458 1.00 83.50 195 ARG A O 1
ATOM 1460 N N . LEU A 1 196 ? 16.147 -3.710 -1.211 1.00 79.88 196 LEU A N 1
ATOM 1461 C CA . LEU A 1 196 ? 17.183 -2.706 -1.006 1.00 79.88 196 LEU A CA 1
ATOM 1462 C C . LEU A 1 196 ? 18.515 -3.224 -1.591 1.00 79.88 196 LEU A C 1
ATOM 1464 O O . LEU A 1 196 ? 18.976 -4.283 -1.154 1.00 79.88 196 LEU A O 1
ATOM 1468 N N . PRO A 1 197 ? 19.130 -2.538 -2.578 1.00 70.56 197 PRO A N 1
ATOM 1469 C CA . PRO A 1 197 ? 20.448 -2.924 -3.066 1.00 70.56 197 PRO A CA 1
ATOM 1470 C C . PRO A 1 197 ? 21.473 -2.871 -1.921 1.00 70.56 197 PRO A C 1
ATOM 1472 O O . PRO A 1 197 ? 21.377 -1.992 -1.056 1.00 70.56 197 PRO A O 1
ATOM 1475 N N . PRO A 1 198 ? 22.455 -3.790 -1.888 1.00 63.03 198 PRO A N 1
ATOM 1476 C CA . PRO A 1 198 ? 23.514 -3.746 -0.887 1.00 63.03 198 PRO A CA 1
ATOM 1477 C C . PRO A 1 198 ? 24.238 -2.398 -0.966 1.00 63.03 198 PRO A C 1
ATOM 1479 O O . PRO A 1 198 ? 24.475 -1.873 -2.057 1.00 63.03 198 PRO A O 1
ATOM 1482 N N . ARG A 1 199 ? 24.572 -1.817 0.196 1.00 63.47 199 ARG A N 1
ATOM 1483 C CA . ARG A 1 199 ? 25.341 -0.566 0.232 1.00 63.47 199 ARG A CA 1
ATOM 1484 C C . ARG A 1 199 ? 26.651 -0.781 -0.535 1.00 63.47 199 ARG A C 1
ATOM 1486 O O . ARG A 1 199 ? 27.309 -1.789 -0.275 1.00 63.47 199 ARG A O 1
ATOM 1493 N N . PRO A 1 200 ? 27.044 0.132 -1.442 1.00 63.03 200 PRO A N 1
ATOM 1494 C CA . PRO A 1 200 ? 28.337 0.026 -2.097 1.00 63.03 200 PRO A CA 1
ATOM 1495 C C . PRO A 1 200 ? 29.420 0.018 -1.016 1.00 63.03 200 PRO A C 1
ATOM 1497 O O . PRO A 1 200 ? 29.482 0.925 -0.184 1.00 63.03 200 PRO A O 1
ATOM 1500 N N . THR A 1 201 ? 30.229 -1.038 -0.982 1.00 57.88 201 THR A N 1
ATOM 1501 C CA . THR A 1 201 ? 31.418 -1.092 -0.132 1.00 57.88 201 THR A CA 1
ATOM 1502 C C . THR A 1 201 ? 32.361 -0.001 -0.618 1.00 57.88 201 THR A C 1
ATOM 1504 O O . THR A 1 201 ? 32.800 -0.052 -1.766 1.00 57.88 201 THR A O 1
ATOM 1507 N N . ALA A 1 202 ? 32.617 1.010 0.216 1.00 58.09 202 ALA A N 1
ATOM 1508 C CA . ALA A 1 202 ? 33.642 2.004 -0.071 1.00 58.09 202 ALA A CA 1
ATOM 1509 C C . ALA A 1 202 ? 34.982 1.266 -0.221 1.00 58.09 202 ALA A C 1
ATOM 1511 O O . ALA A 1 202 ? 35.404 0.584 0.715 1.00 58.09 202 ALA A O 1
ATOM 1512 N N . ALA A 1 203 ? 35.552 1.327 -1.425 1.00 46.78 203 ALA A N 1
ATOM 1513 C CA . ALA A 1 203 ? 36.895 0.849 -1.731 1.00 46.78 203 ALA A CA 1
ATOM 1514 C C . ALA A 1 203 ? 37.941 1.852 -1.232 1.00 46.78 203 ALA A C 1
ATOM 1516 O O . ALA A 1 203 ? 37.636 3.068 -1.267 1.00 46.78 203 ALA A O 1
#

Organism: NCBI:txid33657

Radius of gyration: 23.19 Å; chains: 1; bounding box: 65×34×73 Å

Sequence (203 aa):
GITILMALTSLAAHQITIRCRQLLRYPEEPARWDAQAEGWPVAVAVAVARVVVGLIKGEYADERLPLPDALQQLRDFKAEYERQGRRTAADADFFRPDLTAASSATSPAAAALASAVAATAAASADLTDADRSCVVCMDAPREVRFNPCSHAVCCSRCAAELQVRGGRRGCPLCNAPITGWAEEGPHVAAQPTWRLPPRPTAA